Protein AF-A0A5C6M4G1-F1 (afdb_monomer)

Mean predicted aligned error: 5.49 Å

Sequence (360 aa):
MKRVQNWLPYNESLLFDYSDAYFRESGKTVFSSAGKTSKDIVPNAMTNSKAHARSFANFVKDSLENHPQGEKFRVLEIGSGAGVFARNFLICAREMNFLDRIEYLVTEYSRVGLEQIKESEILKDFEENSNYRFVHLDILNPQNTQDLSGKPFKLENLSATVLNYILCVLPLTVLRMSKGDKLQQMHLRFKQAEDCKDDSAYLKHLSYDEDWKGYLINNESDPEKKYYNILLQSLNNNSKKNYNYYSYGGLQALDNILNCSNDNAFIFIAEMPDAKNSPNPYQVYGNSIAHPFDYSLYKSFVESQNIKSVFSIDNYYPLVRMYILKNPLQEDRFINRFNKEYLEKNDSNLIIDLRHAIWQ

Secondary structure (DSSP, 8-state):
--EEEEEEEGGGSHHHHHHHHHHHHHGGGGG--TT--GGGSPP-HHHH-HHHHHHHHHHHHHHHTTSPTTS-EEEEEE--TTSHHHHHHHHHHHHTT-GGGEEEEEEES-HHHHHHHHHTTTTTTS-BTTTEEEEE--TT-GGG-EETTS-B-----EEEEEEES-TTTS--EEEEEPTTS-EEEEEEEEEEE---TT-TTGGGG-EEEEEEEE--GGGS-HHHHHHHHHHHHHHHT-TT-S-EEE-HHHHHHHHHHHHHEEEEEEEEEEEPBP-TT-SSSSEEETTEEE--B-HHHHHHHHHHTT-EEEEEEETTTTEEEEEEESSGGGHHHHHHHHHIIIII---HHHHHHHHHHT--

Foldseek 3Di:
DWDWFAWDFPLPDPLLVLQVCCQQPCALVLQDPVVHDLLLHDDCLLLQFLLNLLLVLVVVVVLVVVDDPPAAQEEEEEASRLVNSVLSNLVNCVVVVNQQRHEYERERCHLVNLVNSVVVCSVVVDDEPRRYFYKYDDLLCRQCIAGNVSHGDHLAAHAEYEYEQDLQSFRWWKWDADPPRFIWTKIKTFPTQDPPVPQQASSVVTDIDIDIGTDDQVPDDPLSVVLVVLQVQLCVVPVDARIDIGSSRSLSSVVSNVVRHDQFHKYKYKHAADPGPDPDQWRDHRSHTTGHDSPSSVCSSLVVLVWDKDWDAQPLDGMIIMMIGSDCVCVPVVVVSCCVSRVVCPPVVSVVSSVVSSVD

Nearest PDB structures (foldseek):
  5zzw-assembly2_A  TM=5.436E-01  e=7.292E-09  Dictyostelium discoideum
  5w7k-assembly1_A  TM=5.286E-01  e=1.214E-03  Penicillium oxalicum
  5jgl-assembly1_A  TM=5.131E-01  e=2.163E-03  Aspergillus fumigatus
  5egp-assembly2_B  TM=4.584E-01  e=1.836E-02  Aspergillus fumigatus Z5
  3ua3-assembly1_B  TM=4.839E-01  e=5.833E-02  Caenorhabditis elegans

Organism: NCBI:txid1653850

Structure (mmCIF, N/CA/C/O backbone):
data_AF-A0A5C6M4G1-F1
#
_entry.id   AF-A0A5C6M4G1-F1
#
loop_
_atom_site.group_PDB
_atom_site.id
_atom_site.type_symbol
_atom_site.label_atom_id
_atom_site.label_alt_id
_atom_site.label_comp_id
_atom_site.label_asym_id
_atom_site.label_entity_id
_atom_site.label_seq_id
_atom_site.pdbx_PDB_ins_code
_atom_site.Cartn_x
_atom_site.Cartn_y
_atom_site.Cartn_z
_atom_site.occupancy
_atom_site.B_iso_or_equiv
_atom_site.auth_seq_id
_atom_site.auth_comp_id
_atom_site.auth_asym_id
_atom_site.auth_atom_id
_atom_site.pdbx_PDB_model_num
ATOM 1 N N . MET A 1 1 ? 21.039 -21.845 -10.824 1.00 53.62 1 MET A N 1
ATOM 2 C CA . MET A 1 1 ? 20.992 -21.979 -12.302 1.00 53.62 1 MET A CA 1
ATOM 3 C C . MET A 1 1 ? 21.137 -20.580 -12.894 1.00 53.62 1 MET A C 1
ATOM 5 O O . MET A 1 1 ? 20.569 -19.665 -12.321 1.00 53.62 1 MET A O 1
ATOM 9 N N . LYS A 1 2 ? 21.909 -20.360 -13.973 1.00 59.19 2 LYS A N 1
ATOM 10 C CA . LYS A 1 2 ? 21.952 -19.026 -14.606 1.00 59.19 2 LYS A CA 1
ATOM 11 C C . LYS A 1 2 ? 20.625 -18.787 -15.327 1.00 59.19 2 LYS A C 1
ATOM 13 O O . LYS A 1 2 ? 20.341 -19.478 -16.302 1.00 59.19 2 LYS A O 1
ATOM 18 N N . ARG A 1 3 ? 19.817 -17.844 -14.848 1.00 68.44 3 ARG A N 1
ATOM 19 C CA . ARG A 1 3 ? 18.624 -17.373 -15.552 1.00 68.44 3 ARG A CA 1
ATOM 20 C C . ARG A 1 3 ? 19.035 -16.253 -16.502 1.00 68.44 3 ARG A C 1
ATOM 22 O O . ARG A 1 3 ? 19.705 -15.304 -16.107 1.00 68.44 3 ARG A O 1
ATOM 29 N N . VAL A 1 4 ? 18.664 -16.389 -17.768 1.00 81.75 4 VAL A N 1
ATOM 30 C CA . VAL A 1 4 ? 18.753 -15.323 -18.770 1.00 81.75 4 VAL A CA 1
ATOM 31 C C . VAL A 1 4 ? 17.322 -14.965 -19.123 1.00 81.75 4 VAL A C 1
ATOM 33 O O . VAL A 1 4 ? 16.518 -15.859 -19.386 1.00 81.75 4 VAL A O 1
ATOM 36 N N . GLN A 1 5 ? 17.002 -13.678 -19.118 1.00 87.75 5 GLN A N 1
ATOM 37 C CA . GLN A 1 5 ? 15.675 -13.188 -19.472 1.00 87.75 5 GLN A CA 1
ATOM 38 C C . GLN A 1 5 ? 15.798 -12.309 -20.707 1.00 87.75 5 GLN A C 1
ATOM 40 O O . GLN A 1 5 ? 16.631 -11.403 -20.746 1.00 87.75 5 GLN A O 1
ATOM 45 N N . ASN A 1 6 ? 14.970 -12.577 -21.715 1.00 93.44 6 ASN A N 1
ATOM 46 C CA . ASN A 1 6 ? 14.880 -11.731 -22.899 1.00 93.44 6 ASN A CA 1
ATOM 47 C C . ASN A 1 6 ? 14.166 -10.403 -22.570 1.00 93.44 6 ASN A C 1
ATOM 49 O O . ASN A 1 6 ? 13.727 -10.198 -21.441 1.00 93.44 6 ASN A O 1
ATOM 53 N N . TRP A 1 7 ? 14.054 -9.502 -23.548 1.00 96.31 7 TRP A N 1
ATOM 54 C CA . TRP A 1 7 ? 13.351 -8.227 -23.366 1.00 96.31 7 TRP A CA 1
ATOM 55 C C . TRP A 1 7 ? 11.898 -8.428 -22.919 1.00 96.31 7 TRP A C 1
ATOM 57 O O . TRP A 1 7 ? 11.082 -8.850 -23.738 1.00 96.31 7 TRP A O 1
ATOM 67 N N . LEU A 1 8 ? 11.576 -8.056 -21.680 1.00 96.81 8 LEU A N 1
ATOM 68 C CA . LEU A 1 8 ? 10.204 -8.007 -21.155 1.00 96.81 8 LEU A CA 1
ATOM 69 C C . LEU A 1 8 ? 9.890 -6.612 -20.604 1.00 96.81 8 LEU A C 1
ATOM 71 O O . LEU A 1 8 ? 10.833 -5.889 -20.256 1.00 96.81 8 LEU A O 1
ATOM 75 N N . PRO A 1 9 ? 8.604 -6.224 -20.531 1.00 97.25 9 PRO A N 1
ATOM 76 C CA . PRO A 1 9 ? 8.167 -5.060 -19.772 1.00 97.25 9 PRO A CA 1
ATOM 77 C C . PRO A 1 9 ? 8.725 -5.062 -18.345 1.00 97.25 9 PRO A C 1
ATOM 79 O O . PRO A 1 9 ? 8.982 -6.111 -17.754 1.00 97.25 9 PRO A O 1
ATOM 82 N N . TYR A 1 10 ? 8.940 -3.873 -17.787 1.00 96.62 10 TYR A N 1
ATOM 83 C CA . TYR A 1 10 ? 9.526 -3.706 -16.457 1.00 96.62 10 TYR A CA 1
ATOM 84 C C . TYR A 1 10 ? 8.806 -4.492 -15.345 1.00 96.62 10 TYR A C 1
ATOM 86 O O . TYR A 1 10 ? 9.453 -5.173 -14.550 1.00 96.62 10 TYR A O 1
ATOM 94 N N . ASN A 1 11 ? 7.479 -4.410 -15.308 1.00 95.56 11 ASN A N 1
ATOM 95 C CA . ASN A 1 11 ? 6.594 -5.097 -14.361 1.00 95.56 11 ASN A CA 1
ATOM 96 C C . ASN A 1 11 ? 6.567 -6.624 -14.521 1.00 95.56 11 ASN A C 1
ATOM 98 O O . ASN A 1 11 ? 6.120 -7.309 -13.611 1.00 95.56 11 ASN A O 1
ATOM 102 N N . GLU A 1 12 ? 7.048 -7.149 -15.647 1.00 95.94 12 GLU A N 1
ATOM 103 C CA . GLU A 1 12 ? 7.173 -8.587 -15.928 1.00 95.94 12 GLU A CA 1
ATOM 104 C C . GLU A 1 12 ? 8.629 -9.072 -15.826 1.00 95.94 12 GLU A C 1
ATOM 106 O O . GLU A 1 12 ? 8.982 -10.169 -16.261 1.00 95.94 12 GLU A O 1
ATOM 111 N N . SER A 1 13 ? 9.526 -8.214 -15.341 1.00 95.31 13 SER A N 1
ATOM 112 C CA . SER A 1 13 ? 10.949 -8.512 -15.299 1.00 95.31 13 SER A CA 1
ATOM 113 C C . SER A 1 13 ? 11.352 -9.268 -14.034 1.00 95.31 13 SER A C 1
ATOM 115 O O . SER A 1 13 ? 10.749 -9.111 -12.975 1.00 95.31 13 SER A O 1
ATOM 117 N N . LEU A 1 14 ? 12.468 -9.999 -14.112 1.00 92.50 14 LEU A N 1
ATOM 118 C CA . LEU A 1 14 ? 13.079 -10.695 -12.980 1.00 92.50 14 LEU A CA 1
ATOM 119 C C . LEU A 1 14 ? 13.332 -9.759 -11.793 1.00 92.50 14 LEU A C 1
ATOM 121 O O . LEU A 1 14 ? 13.235 -10.189 -10.652 1.00 92.50 14 LEU A O 1
ATOM 125 N N . LEU A 1 15 ? 13.647 -8.485 -12.038 1.00 92.56 15 LEU A N 1
ATOM 126 C CA . LEU A 1 15 ? 13.809 -7.494 -10.975 1.00 92.56 15 LEU A CA 1
ATOM 127 C C . LEU A 1 15 ? 12.527 -7.322 -10.150 1.00 92.56 15 LEU A C 1
ATOM 129 O O . LEU A 1 15 ? 12.602 -7.269 -8.922 1.00 92.56 15 LEU A O 1
ATOM 133 N N . PHE A 1 16 ? 11.374 -7.241 -10.815 1.00 93.06 16 PHE A N 1
ATOM 134 C CA . PHE A 1 16 ? 10.084 -7.120 -10.145 1.00 93.06 16 PHE A CA 1
ATOM 135 C C . PHE A 1 16 ? 9.723 -8.431 -9.434 1.00 93.06 16 PHE A C 1
ATOM 137 O O . PHE A 1 16 ? 9.405 -8.411 -8.245 1.00 93.06 16 PHE A O 1
ATOM 144 N N . ASP A 1 17 ? 9.891 -9.571 -10.113 1.00 92.69 17 ASP A N 1
ATOM 145 C CA . ASP A 1 17 ? 9.636 -10.905 -9.551 1.00 92.69 17 ASP A CA 1
ATOM 146 C C . ASP A 1 17 ? 10.443 -11.168 -8.272 1.00 92.69 17 ASP A C 1
ATOM 148 O O . ASP A 1 17 ? 9.909 -11.656 -7.274 1.00 92.69 17 ASP A O 1
ATOM 152 N N . TYR A 1 18 ? 11.739 -10.842 -8.282 1.00 92.00 18 TYR A N 1
ATOM 153 C CA . TYR A 1 18 ? 12.604 -11.016 -7.117 1.00 92.00 18 TYR A CA 1
ATOM 154 C C . TYR A 1 18 ? 12.189 -10.105 -5.958 1.00 92.00 18 TYR A C 1
ATOM 156 O O . TYR A 1 18 ? 12.238 -10.540 -4.809 1.00 92.00 18 TYR A O 1
ATOM 164 N N . SER A 1 19 ? 11.742 -8.879 -6.242 1.00 93.56 19 SER A N 1
ATOM 165 C CA . SER A 1 19 ? 11.230 -7.969 -5.214 1.00 93.56 19 SER A CA 1
ATOM 166 C C . SER A 1 19 ? 9.926 -8.462 -4.583 1.00 93.56 19 SER A C 1
ATOM 168 O O . SER A 1 19 ? 9.799 -8.442 -3.359 1.00 93.56 19 SER A O 1
ATOM 170 N N . ASP A 1 20 ? 8.965 -8.930 -5.387 1.00 93.69 20 ASP A N 1
ATOM 171 C CA . ASP A 1 20 ? 7.715 -9.528 -4.885 1.00 93.69 20 ASP A CA 1
ATOM 172 C C . ASP A 1 20 ? 8.004 -10.766 -4.023 1.00 93.69 20 ASP A C 1
ATOM 174 O O . ASP A 1 20 ? 7.516 -10.887 -2.894 1.00 93.69 20 ASP A O 1
ATOM 178 N N . ALA A 1 21 ? 8.863 -11.662 -4.520 1.00 92.19 21 ALA A N 1
ATOM 179 C CA . ALA A 1 21 ? 9.275 -12.849 -3.783 1.00 92.19 21 ALA A CA 1
ATOM 180 C C . ALA A 1 21 ? 9.956 -12.492 -2.456 1.00 92.19 21 ALA A C 1
ATOM 182 O O . ALA A 1 21 ? 9.658 -13.116 -1.437 1.00 92.19 21 ALA A O 1
ATOM 183 N N . TYR A 1 22 ? 10.804 -11.458 -2.440 1.00 91.25 22 TYR A N 1
ATOM 184 C CA . TYR A 1 22 ? 11.484 -11.017 -1.228 1.00 91.25 22 TYR A CA 1
ATOM 185 C C . TYR A 1 22 ? 10.501 -10.649 -0.115 1.00 91.25 22 TYR A C 1
ATOM 187 O O . TYR A 1 22 ? 10.659 -11.140 1.006 1.00 91.25 22 TYR A O 1
ATOM 195 N N . PHE A 1 23 ? 9.466 -9.858 -0.415 1.00 91.31 23 PHE A N 1
ATOM 196 C CA . PHE A 1 23 ? 8.438 -9.512 0.569 1.00 91.31 23 PHE A CA 1
ATOM 197 C C . 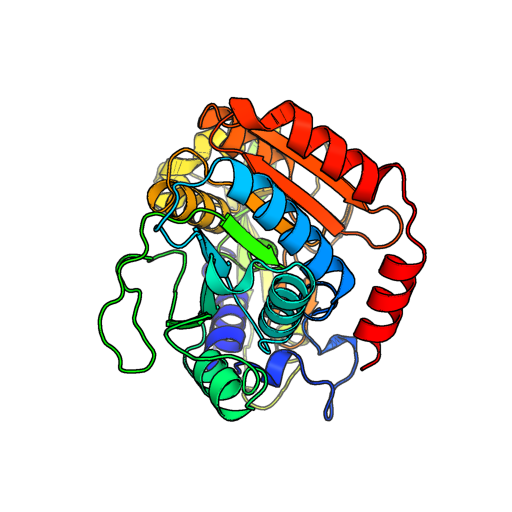PHE A 1 23 ? 7.612 -10.725 0.992 1.00 91.31 23 PHE A C 1
ATOM 199 O O . PHE A 1 23 ? 7.413 -10.934 2.187 1.00 91.31 23 PHE A O 1
ATOM 206 N N . ARG A 1 24 ? 7.181 -11.563 0.041 1.00 91.94 24 ARG A N 1
ATOM 207 C CA . ARG A 1 24 ? 6.368 -12.754 0.325 1.00 91.94 24 ARG A CA 1
ATOM 208 C C . ARG A 1 24 ? 7.081 -13.751 1.241 1.00 91.94 24 ARG A C 1
ATOM 210 O O . ARG A 1 24 ? 6.442 -14.308 2.134 1.00 91.94 24 ARG A O 1
ATOM 217 N N . GLU A 1 25 ? 8.376 -13.976 1.036 1.00 91.19 25 GLU A N 1
ATOM 218 C CA . GLU A 1 25 ? 9.129 -15.054 1.691 1.00 91.19 25 GLU A CA 1
ATOM 219 C C . GLU A 1 25 ? 9.842 -14.612 2.975 1.00 91.19 25 GLU A C 1
ATOM 221 O O . GLU A 1 25 ? 9.942 -15.389 3.924 1.00 91.19 25 GLU A O 1
ATOM 226 N N . SER A 1 26 ? 10.327 -13.370 3.037 1.00 85.75 26 SER A N 1
ATOM 227 C CA . SER A 1 26 ? 11.225 -12.939 4.118 1.00 85.75 26 SER A CA 1
ATOM 228 C C . SER A 1 26 ? 10.495 -12.471 5.386 1.00 85.75 26 SER A C 1
ATOM 230 O O . SER A 1 26 ? 11.100 -12.429 6.465 1.00 85.75 26 SER A O 1
ATOM 232 N N . GLY A 1 27 ? 9.209 -12.112 5.292 1.00 87.44 27 GLY A N 1
ATOM 233 C CA . GLY A 1 27 ? 8.419 -11.626 6.427 1.00 87.44 27 GLY A CA 1
ATOM 234 C C . GLY A 1 27 ? 9.072 -10.432 7.140 1.00 87.44 27 GLY A C 1
ATOM 235 O O . GLY A 1 27 ? 9.611 -9.529 6.502 1.00 87.44 27 GLY A O 1
ATOM 236 N N . LYS A 1 28 ? 9.097 -10.432 8.480 1.00 84.56 28 LYS A N 1
ATOM 237 C CA . LYS A 1 28 ? 9.640 -9.310 9.274 1.00 84.56 28 LYS A CA 1
ATOM 238 C C . LYS A 1 28 ? 11.162 -9.144 9.172 1.00 84.56 28 LYS A C 1
ATOM 240 O O . LYS A 1 28 ? 11.702 -8.116 9.579 1.00 84.56 28 LYS A O 1
ATOM 245 N N . THR A 1 29 ? 11.881 -10.139 8.647 1.00 84.12 29 THR A N 1
ATOM 246 C CA . THR A 1 29 ? 13.357 -10.124 8.587 1.00 84.12 29 THR A CA 1
ATOM 247 C C . THR A 1 29 ? 13.913 -9.081 7.612 1.00 84.12 29 THR A C 1
ATOM 249 O O . THR A 1 29 ? 15.077 -8.679 7.724 1.00 84.12 29 THR A O 1
ATOM 252 N N . VAL A 1 30 ? 13.080 -8.574 6.697 1.00 82.19 30 VAL A N 1
ATOM 253 C CA . VAL A 1 30 ? 13.448 -7.486 5.774 1.00 82.19 30 VAL A CA 1
ATOM 254 C C . VAL A 1 30 ? 13.720 -6.164 6.499 1.00 82.19 30 VAL A C 1
ATOM 256 O O . VAL A 1 30 ? 14.468 -5.328 5.995 1.00 82.19 30 VAL A O 1
ATOM 259 N N . PHE A 1 31 ? 13.170 -6.003 7.707 1.00 83.00 31 PHE A N 1
ATOM 260 C CA . PHE A 1 31 ? 13.274 -4.788 8.518 1.00 83.00 31 PHE A CA 1
ATOM 261 C C . PHE A 1 31 ? 14.365 -4.858 9.596 1.00 83.00 31 PHE A C 1
ATOM 263 O O . PHE A 1 31 ? 14.573 -3.881 10.309 1.00 83.00 31 PHE A O 1
ATOM 270 N N . SER A 1 32 ? 15.043 -6.001 9.755 1.00 78.62 32 SER A N 1
ATOM 271 C CA . SER A 1 32 ? 16.075 -6.175 10.782 1.00 78.62 32 SER A CA 1
ATOM 272 C C . SER A 1 32 ? 17.455 -5.754 10.279 1.00 78.62 32 SER A C 1
ATOM 274 O O . SER A 1 32 ? 17.872 -6.133 9.184 1.00 78.62 32 SER A O 1
ATOM 276 N N . SER A 1 33 ? 18.181 -5.023 11.126 1.00 67.81 33 SER A N 1
ATOM 277 C CA . SER A 1 33 ? 19.571 -4.605 10.925 1.00 67.81 33 SER A CA 1
ATOM 278 C C . SER A 1 33 ? 20.601 -5.703 11.212 1.00 67.81 33 SER A C 1
ATOM 280 O O . SER A 1 33 ? 21.786 -5.512 10.935 1.00 67.81 33 SER A O 1
ATOM 282 N N . ALA A 1 34 ? 20.186 -6.856 11.752 1.00 63.25 34 ALA A N 1
ATOM 283 C CA . ALA A 1 34 ? 21.098 -7.926 12.145 1.00 63.25 34 ALA A CA 1
ATOM 284 C C . ALA A 1 34 ? 21.930 -8.418 10.945 1.00 63.25 34 ALA A C 1
ATOM 286 O O . ALA A 1 34 ? 21.421 -9.084 10.046 1.00 63.25 34 ALA A O 1
ATOM 287 N N . GLY A 1 35 ? 23.221 -8.067 10.938 1.00 57.41 35 GLY A N 1
ATOM 288 C CA . GLY A 1 35 ? 24.172 -8.443 9.888 1.00 57.41 35 GLY A CA 1
ATOM 289 C C . GLY A 1 35 ? 24.064 -7.652 8.577 1.00 57.41 35 GLY A C 1
ATOM 290 O O . GLY A 1 35 ? 24.708 -8.040 7.607 1.00 57.41 35 GLY A O 1
ATOM 291 N N . LYS A 1 36 ? 23.287 -6.559 8.525 1.00 62.00 36 LYS A N 1
ATOM 292 C CA . LYS A 1 36 ? 23.036 -5.769 7.305 1.00 62.00 36 LYS A CA 1
ATOM 293 C C . LYS A 1 36 ? 23.563 -4.339 7.419 1.00 62.00 36 LYS A C 1
ATOM 295 O O . LYS A 1 36 ? 23.601 -3.766 8.507 1.00 62.00 36 LYS A O 1
ATOM 300 N N . THR A 1 37 ? 23.937 -3.727 6.292 1.00 63.16 37 THR A N 1
ATOM 301 C CA . THR A 1 37 ? 24.186 -2.277 6.267 1.00 63.16 37 THR A CA 1
ATOM 302 C C . THR A 1 37 ? 22.857 -1.520 6.220 1.00 63.16 37 THR A C 1
ATOM 304 O O . THR A 1 37 ? 21.842 -2.061 5.788 1.00 63.16 37 THR A O 1
ATOM 307 N N . SER A 1 38 ? 22.836 -0.241 6.612 1.00 60.84 38 SER A N 1
ATOM 308 C CA . SER A 1 38 ? 21.605 0.572 6.592 1.00 60.84 38 SER A CA 1
ATOM 309 C C . SER A 1 38 ? 20.971 0.717 5.201 1.00 60.84 38 SER A C 1
ATOM 311 O O . SER A 1 38 ? 19.784 1.003 5.097 1.00 60.84 38 SER A O 1
ATOM 313 N N . LYS A 1 39 ? 21.734 0.490 4.122 1.00 65.00 39 LYS A N 1
ATOM 314 C CA . LYS A 1 39 ? 21.227 0.488 2.738 1.00 65.00 39 LYS A CA 1
ATOM 315 C C . LYS A 1 39 ? 20.572 -0.837 2.331 1.00 65.00 39 LYS A C 1
ATOM 317 O O . LYS A 1 39 ? 20.053 -0.931 1.219 1.00 65.00 39 LYS A O 1
ATOM 322 N N . ASP A 1 40 ? 20.645 -1.858 3.177 1.00 71.56 40 ASP A N 1
ATOM 323 C CA . ASP A 1 40 ? 20.115 -3.203 2.922 1.00 71.56 40 ASP A CA 1
ATOM 324 C C . ASP A 1 40 ? 18.856 -3.492 3.758 1.00 71.56 40 ASP A C 1
ATOM 326 O O . ASP A 1 40 ? 18.319 -4.598 3.716 1.00 71.56 40 ASP A O 1
ATOM 330 N N . ILE A 1 41 ? 18.384 -2.495 4.514 1.00 79.62 41 ILE A N 1
ATOM 331 C CA . ILE A 1 41 ? 17.169 -2.555 5.326 1.00 79.62 41 ILE A CA 1
ATOM 332 C C . ILE A 1 41 ? 16.053 -1.825 4.579 1.00 79.62 41 ILE A C 1
ATOM 334 O O . ILE A 1 41 ? 16.259 -0.722 4.064 1.00 79.62 41 ILE A O 1
ATOM 338 N N . VAL A 1 42 ? 14.867 -2.431 4.535 1.00 81.81 42 VAL A N 1
ATOM 339 C CA . VAL A 1 42 ? 13.670 -1.765 4.010 1.00 81.81 42 VAL A CA 1
ATOM 340 C C . VAL A 1 42 ? 13.277 -0.621 4.955 1.00 81.81 42 VAL A C 1
ATOM 342 O O . VAL A 1 42 ? 13.135 -0.868 6.157 1.00 81.81 42 VAL A O 1
ATOM 345 N N . PRO A 1 43 ? 13.099 0.620 4.458 1.00 83.31 43 PRO A N 1
ATOM 346 C CA . PRO A 1 43 ? 12.714 1.752 5.290 1.00 83.31 43 PRO A CA 1
ATOM 347 C C . PRO A 1 43 ? 11.456 1.456 6.108 1.00 83.31 43 PRO A C 1
ATOM 349 O O . PRO A 1 43 ? 10.437 1.034 5.573 1.00 83.31 43 PRO A O 1
ATOM 352 N N . ASN A 1 44 ? 11.529 1.705 7.413 1.00 83.88 44 ASN A N 1
ATOM 353 C CA . ASN A 1 44 ? 10.475 1.368 8.373 1.00 83.88 44 ASN A CA 1
ATOM 354 C C . ASN A 1 44 ? 10.191 2.516 9.362 1.00 83.88 44 ASN A C 1
ATOM 356 O O . ASN A 1 44 ? 9.539 2.323 10.387 1.00 83.88 44 ASN A O 1
ATOM 360 N N . ALA A 1 45 ? 10.665 3.733 9.067 1.00 86.50 45 ALA A N 1
ATOM 361 C CA . ALA A 1 45 ? 10.556 4.868 9.984 1.00 86.50 45 ALA A CA 1
ATOM 362 C C . ALA A 1 45 ? 9.090 5.180 10.341 1.00 86.50 45 ALA A C 1
ATOM 364 O O . ALA A 1 45 ? 8.757 5.382 11.508 1.00 86.50 45 ALA A O 1
ATOM 365 N N . MET A 1 46 ? 8.191 5.144 9.351 1.00 86.75 46 MET A N 1
ATOM 366 C CA . MET A 1 46 ? 6.756 5.364 9.572 1.00 86.75 46 MET A CA 1
ATOM 367 C C . MET A 1 46 ? 6.067 4.180 10.244 1.00 86.75 46 MET A C 1
ATOM 369 O O . MET A 1 46 ? 5.242 4.386 11.132 1.00 86.75 46 MET A O 1
ATOM 373 N N . THR A 1 47 ? 6.445 2.952 9.891 1.00 89.00 47 THR 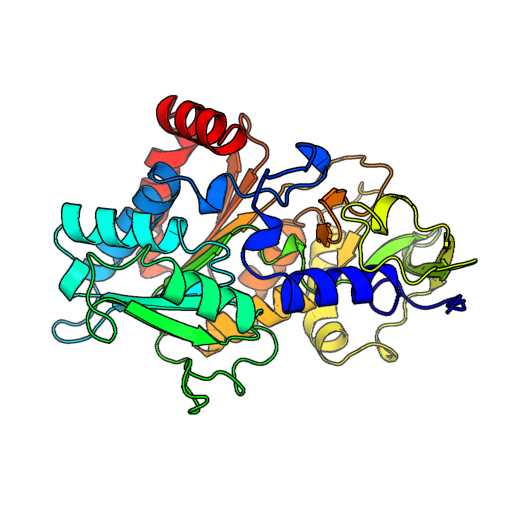A N 1
ATOM 374 C CA . THR A 1 47 ? 5.897 1.730 10.498 1.00 89.00 47 THR A CA 1
ATOM 375 C C . THR A 1 47 ? 6.397 1.501 11.931 1.00 89.00 47 THR A C 1
ATOM 377 O O . THR A 1 47 ? 5.822 0.698 12.657 1.00 89.00 47 THR A O 1
ATOM 380 N N . ASN A 1 48 ? 7.428 2.225 12.381 1.00 89.56 48 ASN A N 1
ATOM 381 C CA . ASN A 1 48 ? 7.944 2.151 13.753 1.00 89.56 48 ASN A CA 1
ATOM 382 C C . ASN A 1 48 ? 7.582 3.375 14.617 1.00 89.56 48 ASN A C 1
ATOM 384 O O . ASN A 1 48 ? 7.758 3.349 15.836 1.00 89.56 48 ASN A O 1
ATOM 388 N N . SER A 1 49 ? 7.052 4.451 14.027 1.00 89.88 49 SER A N 1
ATOM 389 C CA . SER A 1 49 ? 6.830 5.719 14.731 1.00 89.88 49 SER A CA 1
ATOM 390 C C . SER A 1 49 ? 5.559 5.713 15.593 1.00 89.88 49 SER A C 1
ATOM 392 O O . SER A 1 49 ? 4.436 5.694 15.082 1.00 89.88 49 SER A O 1
ATOM 394 N N . LYS A 1 50 ? 5.717 5.808 16.925 1.00 90.81 50 LYS A N 1
ATOM 395 C CA . LYS A 1 50 ? 4.580 5.986 17.852 1.00 90.81 50 LYS A CA 1
ATOM 396 C C . LYS A 1 50 ? 3.862 7.313 17.611 1.00 90.81 50 LYS A C 1
ATOM 398 O O . LYS A 1 50 ? 2.638 7.352 17.675 1.00 90.81 50 LYS A O 1
ATOM 403 N N . ALA A 1 51 ? 4.595 8.388 17.327 1.00 88.62 51 ALA A N 1
ATOM 404 C CA . ALA A 1 51 ? 4.002 9.689 17.025 1.00 88.62 51 ALA A CA 1
ATOM 405 C C . ALA A 1 51 ? 3.122 9.635 15.763 1.00 88.62 51 ALA A C 1
ATOM 407 O O . ALA A 1 51 ? 2.006 10.153 15.772 1.00 88.62 51 ALA A O 1
ATOM 408 N N . HIS A 1 52 ? 3.565 8.920 14.723 1.00 90.75 52 HIS A N 1
ATOM 409 C CA . HIS A 1 52 ? 2.754 8.673 13.528 1.00 90.75 52 HIS A CA 1
ATOM 410 C C . HIS A 1 52 ? 1.484 7.871 13.842 1.00 90.75 52 HIS A C 1
ATOM 412 O O . HIS A 1 52 ? 0.379 8.294 13.503 1.00 90.75 52 HIS A O 1
ATOM 418 N N . ALA A 1 53 ? 1.621 6.762 14.578 1.00 95.62 53 ALA A N 1
ATOM 419 C CA . ALA A 1 53 ? 0.481 5.956 15.018 1.00 95.62 53 ALA A CA 1
ATOM 420 C C . ALA A 1 53 ? -0.507 6.756 15.884 1.00 95.62 53 ALA A C 1
ATOM 422 O O . ALA A 1 53 ? -1.721 6.589 15.765 1.00 95.62 53 ALA A O 1
ATOM 423 N N . ARG A 1 54 ? 0.000 7.668 16.723 1.00 94.69 54 ARG A N 1
ATOM 424 C CA . ARG A 1 54 ? -0.809 8.567 17.550 1.00 94.69 54 ARG A CA 1
ATOM 425 C C . ARG A 1 54 ? -1.613 9.556 16.715 1.00 94.69 54 ARG A C 1
ATOM 427 O O . ARG A 1 54 ? -2.774 9.792 17.042 1.00 94.69 54 ARG A O 1
ATOM 434 N N . SER A 1 55 ? -1.025 10.118 15.661 1.00 91.31 55 SER A N 1
ATOM 435 C CA . SER A 1 55 ? -1.766 10.990 14.749 1.00 91.31 55 SER A CA 1
ATOM 436 C C . SER A 1 55 ? -2.898 10.227 14.067 1.00 91.31 55 SER A C 1
ATOM 438 O O . SER A 1 55 ? -4.051 10.650 14.131 1.00 91.31 55 SER A O 1
ATOM 440 N N . PHE A 1 56 ? -2.620 9.037 13.529 1.00 95.12 56 PHE A N 1
ATOM 441 C CA . PHE A 1 56 ? -3.668 8.189 12.959 1.00 95.12 56 PHE A CA 1
ATOM 442 C C . PHE A 1 56 ? -4.766 7.844 13.988 1.00 95.12 56 PHE A C 1
ATOM 444 O O . PHE A 1 56 ? -5.954 7.974 13.694 1.00 95.12 56 PHE A O 1
ATOM 451 N N . ALA A 1 57 ? -4.392 7.514 15.229 1.00 96.94 57 ALA A N 1
ATOM 452 C CA . ALA A 1 57 ? -5.328 7.290 16.335 1.00 96.94 57 ALA A CA 1
ATOM 453 C C . ALA A 1 57 ? -6.201 8.519 16.653 1.00 96.94 57 ALA A C 1
ATOM 455 O O . ALA A 1 57 ? -7.385 8.361 16.952 1.00 96.94 57 ALA A O 1
ATOM 456 N N . ASN A 1 58 ? -5.665 9.740 16.546 1.00 94.12 58 ASN A N 1
ATOM 457 C CA . ASN A 1 58 ? -6.451 10.965 16.703 1.00 94.12 58 ASN A CA 1
ATOM 458 C C . ASN A 1 58 ? -7.542 11.093 15.626 1.00 94.12 58 ASN A C 1
ATOM 460 O O . ASN A 1 58 ? -8.663 11.483 15.948 1.00 94.12 58 ASN A O 1
ATOM 464 N N . PHE A 1 59 ? -7.239 10.756 14.368 1.00 93.31 59 PHE A N 1
ATOM 465 C CA . PHE A 1 59 ? -8.233 10.765 13.287 1.00 93.31 59 PHE A CA 1
ATOM 466 C C . PHE A 1 59 ? -9.319 9.703 13.494 1.00 93.31 59 PHE A C 1
ATOM 468 O O . PHE A 1 59 ? -10.507 9.991 13.332 1.00 93.31 59 PHE A O 1
ATOM 475 N N . VAL A 1 60 ? -8.937 8.498 13.932 1.00 96.12 60 VAL A N 1
ATOM 476 C CA . VAL A 1 60 ? -9.901 7.446 14.299 1.00 96.12 60 VAL A CA 1
ATOM 477 C C . VAL A 1 60 ? -10.809 7.920 15.436 1.00 96.12 60 VAL A C 1
ATOM 479 O O . VAL A 1 60 ? -12.029 7.793 15.340 1.00 96.12 60 VAL A O 1
ATOM 482 N N . LYS A 1 61 ? -10.243 8.530 16.483 1.00 95.56 61 LYS A N 1
ATOM 483 C CA . LYS A 1 61 ? -11.013 9.066 17.612 1.00 95.56 61 LYS A CA 1
ATOM 484 C C . LYS A 1 61 ? -12.035 10.116 17.187 1.00 95.56 61 LYS A C 1
ATOM 486 O O . LYS A 1 61 ? -13.173 10.064 17.638 1.00 95.56 61 LYS A O 1
ATOM 491 N N . ASP A 1 62 ? -11.640 11.047 16.327 1.00 92.38 62 ASP A N 1
ATOM 492 C CA . ASP A 1 62 ? -12.549 12.075 15.817 1.00 92.38 62 ASP A CA 1
ATOM 493 C C . ASP A 1 62 ? -13.693 11.477 14.991 1.00 92.38 62 ASP A C 1
ATOM 495 O O . ASP A 1 62 ? -14.829 11.941 15.071 1.00 92.38 62 ASP A O 1
ATOM 499 N N . SER A 1 63 ? -13.406 10.420 14.231 1.00 93.19 63 SER A N 1
ATOM 500 C CA . SER A 1 63 ? -14.402 9.721 13.411 1.00 93.19 63 SER A CA 1
ATOM 501 C C . SER A 1 63 ? -15.403 8.934 14.253 1.00 93.19 63 SER A C 1
ATOM 503 O O . SER A 1 63 ? -16.573 8.823 13.891 1.00 93.19 63 SER A O 1
ATOM 505 N N . LEU A 1 64 ? -14.957 8.411 15.399 1.00 94.75 64 LEU A N 1
ATOM 506 C CA . LEU A 1 64 ? -15.788 7.639 16.320 1.00 94.75 64 LEU A CA 1
ATOM 507 C C . LEU A 1 64 ? -16.961 8.434 16.904 1.00 94.75 64 LEU A C 1
ATOM 509 O O . LEU A 1 64 ? -17.948 7.820 17.304 1.00 94.75 64 LEU A O 1
ATOM 513 N N . GLU A 1 65 ? -16.886 9.767 16.944 1.00 89.56 65 GLU A N 1
ATOM 514 C CA . GLU A 1 65 ? -17.982 10.611 17.443 1.00 89.56 65 GLU A CA 1
ATOM 515 C C . GLU A 1 65 ? -19.256 10.477 16.603 1.00 89.56 65 GLU A C 1
ATOM 517 O O . GLU A 1 65 ? -20.356 10.515 17.149 1.00 89.56 65 GLU A O 1
ATOM 522 N N . ASN A 1 66 ? -19.100 10.258 15.296 1.00 87.88 66 ASN A N 1
ATOM 523 C CA . ASN A 1 66 ? -20.207 10.063 14.360 1.00 87.88 66 ASN A CA 1
ATOM 524 C C . ASN A 1 66 ? -20.448 8.581 14.028 1.00 87.88 66 ASN A C 1
ATOM 526 O O . ASN A 1 66 ? -21.341 8.265 13.242 1.00 87.88 66 ASN A O 1
ATOM 530 N N . HIS A 1 67 ? -19.652 7.667 14.592 1.00 93.25 67 HIS A N 1
ATOM 531 C CA . HIS A 1 67 ? -19.796 6.233 14.350 1.00 93.25 67 HIS A CA 1
ATOM 532 C C . HIS A 1 67 ? -20.917 5.647 15.223 1.00 93.25 67 HIS A C 1
ATOM 534 O O . HIS A 1 67 ? -20.954 5.947 16.426 1.00 93.25 67 HIS A O 1
ATOM 540 N N . PRO A 1 68 ? -21.798 4.783 14.675 1.00 93.31 68 PRO A N 1
ATOM 541 C CA . PRO A 1 68 ? -22.881 4.165 15.432 1.00 93.31 68 PRO A CA 1
ATOM 542 C C . PRO A 1 68 ? -22.426 3.552 16.763 1.00 93.31 68 PRO A C 1
ATOM 544 O O . PRO A 1 68 ? -21.376 2.908 16.879 1.00 93.31 68 PRO A O 1
ATOM 547 N N . GLN A 1 69 ? -23.232 3.770 17.802 1.00 91.62 69 GLN A N 1
ATOM 548 C CA . GLN A 1 69 ? -23.018 3.143 19.104 1.00 91.62 69 GLN A CA 1
ATOM 549 C C . GLN A 1 69 ? -23.342 1.648 19.004 1.00 91.62 69 GLN A C 1
ATOM 551 O O . GLN A 1 69 ? -24.322 1.267 18.373 1.00 91.62 69 GLN A O 1
ATOM 556 N N . GLY A 1 70 ? -22.520 0.804 19.629 1.00 91.19 70 GLY A N 1
ATOM 557 C CA . GLY A 1 70 ? -22.669 -0.656 19.580 1.00 91.19 70 GLY A CA 1
ATOM 558 C C . GLY A 1 70 ? -21.975 -1.338 18.396 1.00 91.19 70 GLY A C 1
ATOM 559 O O . GLY A 1 70 ? -21.764 -2.546 18.444 1.00 91.19 70 GLY A O 1
ATOM 560 N N . GLU A 1 71 ? -21.539 -0.587 17.383 1.00 94.81 71 GLU A N 1
ATOM 561 C CA . GLU A 1 71 ? -20.736 -1.117 16.281 1.00 94.81 71 GLU A CA 1
ATOM 562 C C . GLU A 1 71 ? -19.242 -0.866 16.507 1.00 94.81 71 GLU A C 1
ATOM 564 O O . GLU A 1 71 ? -18.827 0.196 16.991 1.00 94.81 71 GLU A O 1
ATOM 569 N N . LYS A 1 72 ? -18.417 -1.844 16.121 1.00 96.69 72 LYS A N 1
ATOM 570 C CA . LYS A 1 72 ? -16.963 -1.687 16.085 1.00 96.69 72 LYS A CA 1
ATOM 571 C C . LYS A 1 72 ? -16.566 -0.833 14.884 1.00 96.69 72 LYS A C 1
ATOM 573 O O . LYS A 1 72 ? -17.035 -1.046 13.770 1.00 96.69 72 LYS A O 1
ATOM 578 N N . PHE A 1 73 ? -15.662 0.108 15.107 1.00 98.00 73 PHE A N 1
ATOM 579 C CA . PHE A 1 73 ? -15.008 0.869 14.054 1.00 98.00 73 PHE A CA 1
ATOM 580 C C . PHE A 1 73 ? -13.847 0.035 13.501 1.00 98.00 73 PHE A C 1
ATOM 582 O O . PHE A 1 73 ? -12.857 -0.202 14.201 1.00 98.00 73 PHE A O 1
ATOM 589 N N . ARG A 1 74 ? -13.993 -0.470 12.271 1.00 98.50 74 ARG A N 1
ATOM 590 C CA . ARG A 1 74 ? -13.026 -1.396 11.665 1.00 98.50 74 ARG A CA 1
ATOM 591 C C . ARG A 1 74 ? -11.866 -0.616 11.056 1.00 98.50 74 ARG A C 1
ATOM 593 O O . ARG A 1 74 ? -12.074 0.198 10.155 1.00 98.50 74 ARG A O 1
ATOM 600 N N . VAL A 1 75 ? -10.660 -0.865 11.552 1.00 98.75 75 VAL A N 1
ATOM 601 C CA . VAL A 1 75 ? -9.427 -0.213 11.099 1.00 98.75 75 VAL A CA 1
ATOM 602 C C . VAL A 1 75 ? -8.573 -1.240 10.372 1.00 98.75 75 VAL A C 1
ATOM 604 O O . VAL A 1 75 ? -8.214 -2.249 10.966 1.00 98.75 75 VAL A O 1
ATOM 607 N N . LEU A 1 76 ? -8.241 -0.989 9.109 1.00 98.81 76 LEU A N 1
ATOM 608 C CA . LEU A 1 76 ? -7.360 -1.833 8.308 1.00 98.81 76 LEU A CA 1
ATOM 609 C C . LEU A 1 76 ? -5.950 -1.238 8.250 1.00 98.81 76 LEU A C 1
ATOM 611 O O . LEU A 1 76 ? -5.776 -0.109 7.801 1.00 98.81 76 LEU A O 1
ATOM 615 N N . GLU A 1 77 ? -4.941 -2.003 8.647 1.00 98.75 77 GLU A N 1
ATOM 616 C CA . GLU A 1 77 ? -3.545 -1.725 8.306 1.00 98.75 77 GLU A CA 1
ATOM 617 C C . GLU A 1 77 ? -3.107 -2.662 7.189 1.00 98.75 77 GLU A C 1
ATOM 619 O O . GLU A 1 77 ? -3.233 -3.875 7.336 1.00 98.75 77 GLU A O 1
ATOM 624 N N . ILE A 1 78 ? -2.595 -2.112 6.088 1.00 98.38 78 ILE A N 1
ATOM 625 C CA . ILE A 1 78 ? -2.081 -2.893 4.958 1.00 98.38 78 ILE A CA 1
ATOM 626 C C . ILE A 1 78 ? -0.561 -2.950 5.057 1.00 98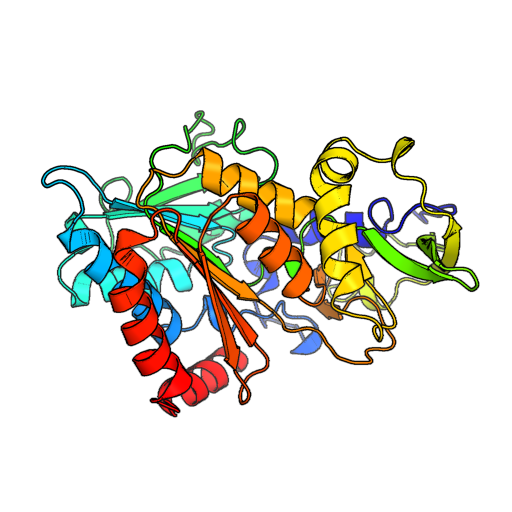.38 78 ILE A C 1
ATOM 628 O O . ILE A 1 78 ? 0.080 -1.901 5.064 1.00 98.38 78 ILE A O 1
ATOM 632 N N . GLY A 1 79 ? -0.008 -4.164 5.117 1.00 96.69 79 GLY A N 1
ATOM 633 C CA . GLY A 1 79 ? 1.432 -4.400 5.237 1.00 96.69 79 GLY A CA 1
ATOM 634 C C . GLY A 1 79 ? 1.975 -3.996 6.607 1.00 96.69 79 GLY A C 1
ATOM 635 O O . GLY A 1 79 ? 2.782 -3.076 6.728 1.00 96.69 79 GLY A O 1
ATOM 636 N N . SER A 1 80 ? 1.517 -4.682 7.655 1.00 96.81 80 SER A N 1
ATOM 637 C CA . SER A 1 80 ? 1.896 -4.429 9.048 1.00 96.81 80 SER A CA 1
ATOM 638 C C . SER A 1 80 ? 3.389 -4.639 9.336 1.00 96.81 80 SER A C 1
ATOM 640 O O . SER A 1 80 ? 3.879 -4.216 10.389 1.00 96.81 80 SER A O 1
ATOM 642 N N . GLY A 1 81 ? 4.135 -5.296 8.444 1.00 94.50 81 GLY A N 1
ATOM 643 C CA . GLY A 1 81 ? 5.580 -5.459 8.524 1.00 94.50 81 GLY A CA 1
ATOM 644 C C . GLY A 1 81 ? 6.020 -6.211 9.781 1.00 94.50 81 GLY A C 1
ATOM 645 O O . GLY A 1 81 ? 5.875 -7.424 9.884 1.00 94.50 81 GLY A O 1
ATOM 646 N N . ALA A 1 82 ? 6.585 -5.494 10.756 1.00 94.44 82 ALA A N 1
ATOM 647 C CA . ALA A 1 82 ? 6.980 -6.064 12.050 1.00 94.44 82 ALA A CA 1
ATOM 648 C C . ALA A 1 82 ? 5.884 -5.974 13.137 1.00 94.44 82 ALA A C 1
ATOM 650 O O . ALA A 1 82 ? 6.102 -6.423 14.261 1.00 94.44 82 ALA A O 1
ATOM 651 N N . GLY A 1 83 ? 4.724 -5.374 12.842 1.00 96.69 83 GLY A N 1
ATOM 652 C CA . GLY A 1 83 ? 3.613 -5.173 13.785 1.00 96.69 83 GLY A CA 1
ATOM 653 C C . GLY A 1 83 ? 3.817 -4.027 14.788 1.00 96.69 83 GLY A C 1
ATOM 654 O O . GLY A 1 83 ? 3.011 -3.846 15.703 1.00 96.69 83 GLY A O 1
ATOM 655 N N . VAL A 1 84 ? 4.889 -3.239 14.642 1.00 96.62 84 VAL A N 1
ATOM 656 C CA . VAL A 1 84 ? 5.232 -2.143 15.566 1.00 96.62 84 VAL A CA 1
ATOM 657 C C . VAL A 1 84 ? 4.210 -1.005 15.480 1.00 96.62 84 VAL A C 1
ATOM 659 O O . VAL A 1 84 ? 3.779 -0.495 16.518 1.00 96.62 84 VAL A O 1
ATOM 662 N N . PHE A 1 85 ? 3.775 -0.635 14.271 1.00 97.31 85 PHE A N 1
ATOM 663 C CA . PHE A 1 85 ? 2.744 0.384 14.076 1.00 97.31 85 PHE A CA 1
ATOM 664 C C . PHE A 1 85 ? 1.418 -0.049 14.709 1.00 97.31 85 PHE A C 1
ATOM 666 O O . PHE A 1 85 ? 0.882 0.706 15.521 1.00 97.31 85 PHE A O 1
ATOM 673 N N . ALA A 1 86 ? 0.954 -1.279 14.445 1.00 98.50 86 ALA A N 1
ATOM 674 C CA . ALA A 1 86 ? -0.218 -1.868 15.099 1.00 98.50 86 ALA A CA 1
ATOM 675 C C . ALA A 1 86 ? -0.147 -1.754 16.629 1.00 98.50 86 ALA A C 1
ATOM 677 O O . ALA A 1 86 ? -1.065 -1.230 17.265 1.00 98.50 86 ALA A O 1
ATOM 678 N N . ARG A 1 87 ? 0.975 -2.173 17.235 1.00 98.44 87 ARG A N 1
ATOM 679 C CA . ARG A 1 87 ? 1.184 -2.069 18.687 1.00 98.44 87 ARG A CA 1
ATOM 680 C C . ARG A 1 87 ? 1.051 -0.627 19.165 1.00 98.44 87 ARG A C 1
ATOM 682 O O . ARG A 1 87 ? 0.334 -0.355 20.128 1.00 98.44 87 ARG A O 1
ATOM 689 N N . ASN A 1 88 ? 1.753 0.296 18.515 1.00 98.19 88 ASN A N 1
ATOM 690 C CA . ASN A 1 88 ? 1.748 1.704 18.893 1.00 98.19 88 ASN A CA 1
ATOM 691 C C . ASN A 1 88 ? 0.353 2.323 18.754 1.00 98.19 88 ASN A C 1
ATOM 693 O O . ASN A 1 88 ? -0.072 3.065 19.641 1.00 98.19 88 ASN A O 1
ATOM 697 N N . PHE A 1 89 ? -0.379 1.979 17.695 1.00 98.62 89 PHE A N 1
ATOM 698 C CA . PHE A 1 89 ? -1.754 2.415 17.494 1.00 98.62 89 PHE A CA 1
ATOM 699 C C . PHE A 1 89 ? -2.671 1.909 18.612 1.00 98.62 89 PHE A C 1
ATOM 701 O O . PHE A 1 89 ? -3.387 2.710 19.210 1.00 98.62 89 PHE A O 1
ATOM 708 N N . LEU A 1 90 ? -2.615 0.617 18.956 1.00 98.75 90 LEU A N 1
ATOM 709 C CA . LEU A 1 90 ? -3.434 0.036 20.027 1.00 98.75 90 LEU A CA 1
ATOM 710 C C . LEU A 1 90 ? -3.101 0.638 21.404 1.00 98.75 90 LEU A C 1
ATOM 712 O O . LEU A 1 90 ? -4.006 0.898 22.201 1.00 98.75 90 LEU A O 1
ATOM 716 N N . ILE A 1 91 ? -1.824 0.947 21.672 1.00 98.50 91 ILE A N 1
ATOM 717 C CA . ILE A 1 91 ? -1.417 1.711 22.863 1.00 98.50 91 ILE A CA 1
ATOM 718 C C . ILE A 1 91 ? -2.104 3.077 22.872 1.00 98.50 91 ILE A C 1
ATOM 720 O O . ILE A 1 91 ? -2.706 3.444 23.880 1.00 98.50 91 ILE A O 1
ATOM 724 N N . CYS A 1 92 ? -2.045 3.819 21.765 1.00 98.38 92 CYS A N 1
ATOM 725 C CA . CYS A 1 92 ? -2.687 5.126 21.666 1.00 98.38 92 CYS A CA 1
ATOM 726 C C . CYS A 1 92 ? -4.212 5.033 21.799 1.00 98.38 92 CYS A C 1
ATOM 728 O O . CYS A 1 92 ? -4.800 5.852 22.499 1.00 98.38 92 CYS A O 1
ATOM 730 N N . ALA A 1 93 ? -4.853 4.019 21.215 1.00 98.56 93 ALA A N 1
ATOM 731 C CA . ALA A 1 93 ? -6.288 3.781 21.358 1.00 98.56 93 ALA A CA 1
ATOM 732 C C . ALA A 1 93 ? -6.697 3.536 22.819 1.00 98.56 93 ALA A C 1
ATOM 734 O O . ALA A 1 93 ? -7.710 4.071 23.281 1.00 98.56 93 ALA A O 1
ATOM 735 N N . ARG A 1 94 ? -5.881 2.783 23.570 1.00 98.50 94 ARG A N 1
ATOM 736 C CA . ARG A 1 94 ? -6.054 2.578 25.014 1.00 98.50 94 ARG A CA 1
ATOM 737 C C . ARG A 1 94 ? -5.857 3.874 25.797 1.00 98.50 94 ARG A C 1
ATOM 739 O O . ARG A 1 94 ? -6.733 4.249 26.563 1.00 98.50 94 ARG A O 1
ATOM 746 N N . GLU A 1 95 ? -4.750 4.584 25.568 1.00 98.12 95 GLU A N 1
ATOM 747 C CA . GLU A 1 95 ? -4.446 5.879 26.208 1.00 98.12 95 GLU A CA 1
ATOM 748 C C . GLU A 1 95 ? -5.546 6.929 25.951 1.00 98.12 95 GLU A C 1
ATOM 750 O O . GLU A 1 95 ? -5.788 7.808 26.775 1.00 98.12 95 GLU A O 1
ATOM 755 N N . MET A 1 96 ? -6.217 6.847 24.801 1.00 97.81 96 MET A N 1
ATOM 756 C CA . MET A 1 96 ? -7.274 7.766 24.386 1.00 97.81 96 MET A CA 1
ATOM 757 C C . MET A 1 96 ? -8.697 7.285 24.713 1.00 97.81 96 MET A C 1
ATOM 759 O O . MET A 1 96 ? -9.646 7.996 24.356 1.00 97.81 96 MET A O 1
ATOM 763 N N . ASN A 1 97 ? -8.832 6.147 25.406 1.00 97.94 97 ASN A N 1
ATOM 764 C CA . ASN A 1 97 ? -10.081 5.527 25.865 1.00 97.94 97 ASN A CA 1
ATOM 765 C C . ASN A 1 97 ? -11.069 5.155 24.747 1.00 97.94 97 ASN A C 1
ATOM 767 O O . ASN A 1 97 ? -12.271 5.380 24.880 1.00 97.94 97 ASN A O 1
ATOM 771 N N . PHE A 1 98 ? -10.581 4.597 23.637 1.00 98.00 98 PHE A N 1
ATOM 772 C CA . PHE A 1 98 ? -11.452 4.082 22.572 1.00 98.00 98 PHE A CA 1
ATOM 773 C C . PHE A 1 98 ? -11.100 2.673 22.078 1.00 98.00 98 PHE A C 1
ATOM 775 O O . PHE A 1 98 ? -11.701 2.203 21.115 1.00 98.00 98 PHE A O 1
ATOM 782 N N . LEU A 1 99 ? -10.173 1.971 22.739 1.00 98.44 99 LEU A N 1
ATOM 783 C CA . LEU A 1 99 ? -9.767 0.609 22.368 1.00 98.44 99 LEU A CA 1
ATOM 784 C C . LEU A 1 99 ? -10.964 -0.353 22.213 1.00 98.44 99 LEU A C 1
ATOM 786 O O . LEU A 1 99 ? -11.044 -1.101 21.242 1.00 98.44 99 LEU A O 1
ATOM 790 N N . ASP A 1 100 ? -11.947 -0.278 23.109 1.00 97.50 100 ASP A N 1
ATOM 791 C CA . ASP A 1 100 ? -13.121 -1.159 23.062 1.00 97.50 100 ASP A CA 1
ATOM 792 C C . ASP A 1 100 ? -14.089 -0.819 21.921 1.00 97.50 100 ASP A C 1
ATOM 794 O O . ASP A 1 100 ? -14.959 -1.622 21.581 1.00 97.50 100 ASP A O 1
ATOM 798 N N . ARG A 1 101 ? -13.931 0.343 21.277 1.00 97.94 101 ARG A N 1
ATOM 799 C CA . ARG A 1 101 ? -14.753 0.785 20.143 1.00 97.94 101 ARG A CA 1
ATOM 800 C C . ARG A 1 101 ? -14.208 0.347 18.787 1.00 97.94 101 ARG A C 1
ATOM 802 O O . ARG A 1 101 ? -14.894 0.563 17.793 1.00 97.94 101 ARG A O 1
ATOM 809 N N . ILE A 1 102 ? -13.026 -0.264 18.723 1.00 98.44 102 ILE A N 1
ATOM 810 C CA . ILE A 1 102 ? -12.379 -0.635 17.457 1.00 98.44 102 ILE A CA 1
ATOM 811 C C . ILE A 1 102 ? -12.242 -2.152 17.282 1.00 98.44 102 ILE A C 1
ATOM 813 O O . ILE A 1 102 ? -12.236 -2.910 18.254 1.00 98.44 102 ILE A O 1
ATOM 817 N N . GLU A 1 103 ? -12.134 -2.570 16.022 1.00 98.38 103 GLU A N 1
ATOM 818 C CA . GLU A 1 103 ? -11.552 -3.848 15.598 1.00 98.38 103 GLU A CA 1
ATOM 819 C C . GLU A 1 103 ? -10.380 -3.507 14.668 1.00 98.38 103 GLU A C 1
ATOM 821 O O . GLU A 1 103 ? -10.592 -2.953 13.588 1.00 98.38 103 GLU A O 1
ATOM 826 N N . TYR A 1 104 ? -9.147 -3.787 15.095 1.00 98.81 104 TYR A N 1
ATOM 827 C CA . TYR A 1 104 ? -7.949 -3.512 14.300 1.00 98.81 104 TYR A CA 1
ATOM 828 C C . TYR A 1 104 ? -7.518 -4.741 13.495 1.00 98.81 104 TYR A C 1
ATOM 830 O O . TYR A 1 104 ? -7.195 -5.785 14.059 1.00 98.81 104 TYR A O 1
ATOM 838 N N . LEU A 1 105 ? -7.496 -4.635 12.173 1.00 98.81 105 LEU A N 1
ATOM 839 C CA . LEU A 1 105 ? -7.064 -5.697 11.274 1.00 98.81 105 LEU A CA 1
ATOM 840 C C . LEU A 1 105 ? -5.577 -5.504 10.965 1.00 98.81 105 LEU A C 1
ATOM 842 O O . LEU A 1 105 ? -5.207 -4.596 10.223 1.00 98.81 105 LEU A O 1
ATOM 846 N N . VAL A 1 106 ? -4.747 -6.362 11.559 1.00 98.69 106 VAL A N 1
ATOM 847 C CA . VAL A 1 106 ? -3.306 -6.457 11.294 1.00 98.69 106 VAL A CA 1
ATOM 848 C C . VAL A 1 106 ? -3.149 -7.338 10.064 1.00 98.69 106 VAL A C 1
ATOM 850 O O . VAL A 1 106 ? -3.469 -8.531 10.134 1.00 98.69 106 VAL A O 1
ATOM 853 N N . THR A 1 107 ? -2.718 -6.767 8.938 1.00 98.56 107 THR A N 1
ATOM 854 C CA . THR A 1 107 ? -2.672 -7.504 7.670 1.00 98.56 107 THR A CA 1
ATOM 855 C C . THR A 1 107 ? -1.321 -7.453 7.001 1.00 98.56 107 THR A C 1
ATOM 857 O O . THR A 1 107 ? -0.595 -6.469 7.086 1.00 98.56 107 THR A O 1
ATOM 860 N N . GLU A 1 108 ? -0.976 -8.541 6.328 1.00 97.69 108 GLU A N 1
ATOM 861 C CA . GLU A 1 108 ? 0.301 -8.679 5.647 1.00 97.69 108 GLU A CA 1
ATOM 862 C C . GLU A 1 108 ? 0.125 -9.543 4.397 1.00 97.69 108 GLU A C 1
ATOM 864 O O . GLU A 1 108 ? -0.660 -10.497 4.405 1.00 97.69 108 GLU A O 1
ATOM 869 N N . TYR A 1 109 ? 0.863 -9.207 3.336 1.00 96.75 109 TYR A N 1
ATOM 870 C CA . TYR A 1 109 ? 0.921 -9.987 2.099 1.00 96.75 109 TYR A CA 1
ATOM 871 C C . TYR A 1 109 ? 1.713 -11.280 2.311 1.00 96.75 109 TYR A C 1
ATOM 873 O O . TYR A 1 109 ? 1.339 -12.353 1.828 1.00 96.75 109 TYR A O 1
ATOM 881 N N . SER A 1 110 ? 2.780 -11.204 3.109 1.00 96.12 110 SER A N 1
ATOM 882 C CA . SER A 1 110 ? 3.511 -12.376 3.583 1.00 96.12 110 SER A CA 1
ATOM 883 C C . SER A 1 110 ? 2.774 -13.065 4.727 1.00 96.12 110 SER A C 1
ATOM 885 O O . SER A 1 110 ? 2.747 -12.585 5.862 1.00 96.12 110 SER A O 1
ATOM 887 N N . ARG A 1 111 ? 2.251 -14.265 4.462 1.00 95.94 111 ARG A N 1
ATOM 888 C CA . ARG A 1 111 ? 1.704 -15.122 5.520 1.00 95.94 111 ARG A CA 1
ATOM 889 C C . ARG A 1 111 ? 2.745 -15.425 6.605 1.00 95.94 111 ARG A C 1
ATOM 891 O O . ARG A 1 111 ? 2.430 -15.334 7.787 1.00 95.94 111 ARG A O 1
ATOM 898 N N . VAL A 1 112 ? 3.984 -15.708 6.198 1.00 95.50 112 VAL A N 1
ATOM 899 C CA . VAL A 1 112 ? 5.111 -15.945 7.114 1.00 95.50 112 VAL A CA 1
ATOM 900 C C . VAL A 1 112 ? 5.378 -14.707 7.971 1.00 95.50 112 VAL A C 1
ATOM 902 O O . VAL A 1 112 ? 5.557 -14.825 9.179 1.00 95.50 112 VAL A O 1
ATOM 905 N N . GLY A 1 113 ? 5.357 -13.508 7.380 1.00 95.75 113 GLY A N 1
ATOM 906 C CA . GLY A 1 113 ? 5.471 -12.252 8.125 1.00 95.75 113 GLY A CA 1
ATOM 907 C C . GLY A 1 113 ? 4.385 -12.107 9.190 1.00 95.75 113 GLY A C 1
ATOM 908 O O . GLY A 1 113 ? 4.691 -11.808 10.342 1.00 95.75 113 GLY A O 1
ATOM 909 N N . LEU A 1 114 ? 3.134 -12.403 8.841 1.00 97.00 114 LEU A N 1
ATOM 910 C CA . LEU A 1 114 ? 2.008 -12.336 9.772 1.00 97.00 114 LEU A CA 1
ATOM 911 C C . LEU A 1 114 ? 2.143 -13.323 10.945 1.00 97.00 114 LEU A C 1
ATOM 913 O O . LEU A 1 114 ? 1.918 -12.954 12.100 1.00 97.00 114 LEU A O 1
ATOM 917 N N . GLU A 1 115 ? 2.554 -14.562 10.662 1.00 97.31 115 GLU A N 1
ATOM 918 C CA . GLU A 1 115 ? 2.850 -15.589 11.671 1.00 97.31 115 GLU A CA 1
ATOM 919 C C . GLU A 1 115 ? 3.989 -15.127 12.598 1.00 97.31 115 GLU A C 1
ATOM 921 O O . GLU A 1 115 ? 3.853 -15.159 13.821 1.00 97.31 115 GLU A O 1
ATOM 926 N N . GLN A 1 116 ? 5.055 -14.555 12.036 1.00 96.25 116 GLN A N 1
ATOM 927 C CA . GLN A 1 116 ? 6.177 -14.001 12.796 1.00 96.25 116 GLN A CA 1
ATOM 928 C C . GLN A 1 116 ? 5.799 -12.800 13.679 1.00 96.25 116 GLN A C 1
ATOM 930 O O . GLN A 1 116 ? 6.449 -12.590 14.713 1.00 96.25 116 GLN A O 1
ATOM 935 N N . ILE A 1 117 ? 4.814 -11.978 13.285 1.00 96.75 117 ILE A N 1
ATOM 936 C CA . ILE A 1 117 ? 4.271 -10.915 14.148 1.00 96.75 117 ILE A CA 1
ATOM 937 C C . ILE A 1 117 ? 3.594 -11.560 15.360 1.00 96.75 117 ILE A C 1
ATOM 939 O O . ILE A 1 117 ? 3.907 -11.197 16.498 1.00 96.75 117 ILE A O 1
ATOM 943 N N . LYS A 1 118 ? 2.719 -12.547 15.129 1.00 97.38 118 LYS A N 1
ATOM 944 C CA . LYS A 1 118 ? 2.014 -13.278 16.192 1.00 97.38 118 LYS A CA 1
ATOM 945 C C . LYS A 1 118 ? 2.984 -13.945 17.169 1.00 97.38 118 LYS A C 1
ATOM 947 O O . LYS A 1 118 ? 2.866 -13.742 18.373 1.00 97.38 118 LYS A O 1
ATOM 952 N N . GLU A 1 119 ? 3.983 -14.659 16.660 1.00 97.25 119 GLU A N 1
ATOM 953 C CA . GLU A 1 119 ? 5.007 -15.343 17.464 1.00 97.25 119 GLU A CA 1
ATOM 954 C C . GLU A 1 119 ? 5.885 -14.390 18.280 1.00 97.25 119 GLU A C 1
ATOM 956 O O . GLU A 1 119 ? 6.409 -14.771 19.321 1.00 97.25 119 GLU A O 1
ATOM 961 N N . SER A 1 120 ? 6.066 -13.145 17.828 1.00 96.56 120 SER A N 1
ATOM 962 C CA . SER A 1 120 ? 6.881 -12.173 18.570 1.00 96.56 120 SER A CA 1
ATOM 963 C C . SER A 1 120 ? 6.226 -11.652 19.845 1.00 96.56 120 SER A C 1
ATOM 965 O O . SER A 1 120 ? 6.870 -10.919 20.595 1.00 96.56 120 SER A O 1
ATOM 967 N N . GLU A 1 121 ? 4.943 -11.964 20.056 1.00 97.19 121 GLU A N 1
ATOM 968 C CA . GLU A 1 121 ? 4.140 -11.462 21.171 1.00 97.19 121 GLU A CA 1
ATOM 969 C C . GLU A 1 121 ? 4.107 -9.923 21.260 1.00 97.19 121 GLU A C 1
ATOM 971 O O . GLU A 1 121 ? 3.795 -9.352 22.308 1.00 97.19 121 GLU A O 1
ATOM 976 N N . ILE A 1 122 ? 4.390 -9.213 20.158 1.00 97.31 122 ILE A N 1
ATOM 977 C CA . ILE A 1 122 ? 4.430 -7.744 20.137 1.00 97.31 122 ILE A CA 1
ATOM 978 C C . ILE A 1 122 ? 3.080 -7.118 20.535 1.00 97.31 122 ILE A C 1
ATOM 980 O O . ILE A 1 122 ? 3.043 -6.004 21.060 1.00 97.31 122 ILE A O 1
ATOM 984 N N . LEU A 1 123 ? 1.979 -7.858 20.356 1.00 98.25 123 LEU A N 1
ATOM 985 C CA . LEU A 1 123 ? 0.613 -7.461 20.712 1.00 98.25 123 LEU A CA 1
ATOM 986 C C . LEU A 1 123 ? 0.067 -8.145 21.982 1.00 98.25 123 LEU A C 1
ATOM 988 O O . LEU A 1 123 ? -1.138 -8.099 22.210 1.00 98.25 123 LEU A O 1
ATOM 992 N N . LYS A 1 124 ? 0.911 -8.760 22.825 1.00 97.94 124 LYS A N 1
ATOM 993 C CA . LYS A 1 124 ? 0.469 -9.547 24.000 1.00 97.94 124 LYS A CA 1
ATOM 994 C C . LYS A 1 124 ? -0.341 -8.789 25.053 1.00 97.94 124 LYS A C 1
ATOM 996 O O . LYS A 1 124 ? -1.058 -9.406 25.829 1.00 97.94 124 LYS A O 1
ATOM 1001 N N . ASP A 1 125 ? -0.224 -7.463 25.082 1.00 98.06 125 ASP A N 1
ATOM 1002 C CA . ASP A 1 125 ? -0.959 -6.602 26.018 1.00 98.06 125 ASP A CA 1
ATOM 1003 C C . ASP A 1 125 ? -2.395 -6.289 25.540 1.00 98.06 125 ASP A C 1
ATOM 1005 O O . ASP A 1 125 ? -3.076 -5.455 26.145 1.00 98.06 125 ASP A O 1
ATOM 1009 N N . PHE A 1 126 ? -2.832 -6.903 24.435 1.00 98.44 126 PHE A N 1
ATOM 1010 C CA . PHE A 1 126 ? -4.132 -6.710 23.792 1.00 98.44 126 PHE A CA 1
ATOM 1011 C C . PHE A 1 126 ? -4.788 -8.063 23.496 1.00 98.44 126 PHE A C 1
ATOM 1013 O O . PHE A 1 126 ? -4.110 -9.074 23.313 1.00 98.44 126 PHE A O 1
ATOM 1020 N N . GLU A 1 127 ? -6.115 -8.082 23.397 1.00 97.94 127 GLU A N 1
ATOM 1021 C CA . GLU A 1 127 ? -6.883 -9.314 23.208 1.00 97.94 127 GLU A CA 1
ATOM 1022 C C . GLU A 1 127 ? -7.209 -9.563 21.719 1.00 97.94 127 GLU A C 1
ATOM 1024 O O . GLU A 1 127 ? -7.914 -8.777 21.073 1.00 97.94 127 GLU A O 1
ATOM 1029 N N . GLU A 1 128 ? -6.707 -10.674 21.162 1.00 97.75 128 GLU A N 1
ATOM 1030 C CA . GLU A 1 128 ? -7.034 -11.135 19.801 1.00 97.75 128 GLU A CA 1
ATOM 1031 C C . GLU A 1 128 ? -8.534 -11.484 19.712 1.00 97.75 128 GLU A C 1
ATOM 1033 O O . GLU A 1 128 ? -9.088 -12.126 20.600 1.00 97.75 128 GLU A O 1
ATOM 1038 N N . ASN A 1 129 ? -9.196 -11.092 18.621 1.00 96.12 129 ASN A N 1
ATOM 1039 C CA . ASN A 1 129 ? -10.650 -11.144 18.380 1.00 96.12 129 ASN A CA 1
ATOM 1040 C C . ASN A 1 129 ? -11.505 -10.125 19.149 1.00 96.12 129 ASN A C 1
ATOM 1042 O O . ASN A 1 129 ? -12.689 -9.999 18.842 1.00 96.12 129 ASN A O 1
ATOM 1046 N N . SER A 1 130 ? -10.925 -9.366 20.078 1.00 96.25 130 SER A N 1
ATOM 1047 C CA . SER A 1 130 ? -11.622 -8.295 20.807 1.00 96.25 130 SER A CA 1
ATOM 1048 C C . SER A 1 130 ? -11.111 -6.909 20.405 1.00 96.25 130 SER A C 1
ATOM 1050 O O . SER A 1 130 ? -11.898 -6.024 20.048 1.00 96.25 130 SER A O 1
ATOM 1052 N N . ASN A 1 131 ? -9.786 -6.730 20.403 1.00 97.62 131 ASN A N 1
ATOM 1053 C CA . ASN A 1 131 ? -9.125 -5.481 20.024 1.00 97.62 131 ASN A CA 1
ATOM 1054 C C . ASN A 1 131 ? -8.538 -5.539 18.611 1.00 97.62 131 ASN A C 1
ATOM 1056 O O . ASN A 1 131 ? -8.583 -4.545 17.886 1.00 97.62 131 ASN A O 1
ATOM 1060 N N . TYR A 1 132 ? -7.989 -6.691 18.219 1.00 98.62 132 TYR A N 1
ATOM 1061 C CA . TYR A 1 132 ? -7.338 -6.865 16.922 1.00 98.62 132 TYR A CA 1
ATOM 1062 C C . TYR A 1 132 ? -7.520 -8.272 16.350 1.00 98.62 132 TYR A C 1
ATOM 1064 O O . TYR A 1 132 ? -7.875 -9.202 17.076 1.00 98.62 132 TYR A O 1
ATOM 1072 N N . ARG A 1 133 ? -7.261 -8.441 15.049 1.00 98.50 133 ARG A N 1
ATOM 1073 C CA . ARG A 1 133 ? -7.248 -9.738 14.354 1.00 98.50 133 ARG A CA 1
ATOM 1074 C C . ARG A 1 133 ? -6.132 -9.778 13.319 1.00 98.50 133 ARG A C 1
ATOM 1076 O O . ARG A 1 133 ? -5.888 -8.780 12.645 1.00 98.50 133 ARG A O 1
ATOM 1083 N N . PHE A 1 134 ? -5.488 -10.934 13.183 1.00 98.62 134 PHE A N 1
ATOM 1084 C CA . PHE A 1 134 ? -4.522 -11.189 12.117 1.00 98.62 134 PHE A CA 1
ATOM 1085 C C . PHE A 1 134 ? -5.231 -11.701 10.866 1.00 98.62 134 PHE A C 1
ATOM 1087 O O . PHE A 1 134 ? -5.969 -12.688 10.929 1.00 98.62 134 PHE A O 1
ATOM 1094 N N . VAL A 1 135 ? -4.986 -11.047 9.734 1.00 98.44 135 VAL A N 1
ATOM 1095 C CA . VAL A 1 135 ? -5.618 -11.380 8.457 1.00 98.44 135 VAL A CA 1
ATOM 1096 C C . VAL A 1 135 ? -4.572 -11.374 7.340 1.00 98.44 135 VAL A C 1
ATOM 1098 O O . VAL A 1 135 ? -3.906 -10.372 7.105 1.00 98.44 135 VAL A O 1
ATOM 1101 N N . HIS A 1 136 ? -4.408 -12.498 6.648 1.00 98.31 136 HIS A N 1
ATOM 1102 C CA . HIS A 1 136 ? -3.582 -12.590 5.446 1.00 98.31 136 HIS A CA 1
ATOM 1103 C C . HIS A 1 136 ? -4.314 -11.913 4.285 1.00 98.31 136 HIS A C 1
ATOM 1105 O O . HIS A 1 136 ? -5.457 -12.268 3.980 1.00 98.31 136 HIS A O 1
ATOM 1111 N N . LEU A 1 137 ? -3.669 -10.919 3.673 1.00 98.44 137 LEU A N 1
ATOM 1112 C CA . LEU A 1 137 ? -4.282 -10.051 2.673 1.00 98.44 137 LEU A CA 1
ATOM 1113 C C . LEU A 1 137 ? -3.325 -9.802 1.508 1.00 98.44 137 LEU A C 1
ATOM 1115 O O . LEU A 1 137 ? -2.281 -9.177 1.668 1.00 98.44 137 LEU A O 1
ATOM 1119 N N . ASP A 1 138 ? -3.747 -10.207 0.315 1.00 97.94 138 ASP A N 1
ATOM 1120 C CA . ASP A 1 138 ? -3.289 -9.603 -0.933 1.00 97.94 138 ASP A CA 1
ATOM 1121 C C . ASP A 1 138 ? -4.288 -8.505 -1.317 1.00 97.94 138 ASP A C 1
ATOM 1123 O O . ASP A 1 138 ? -5.431 -8.790 -1.682 1.00 97.94 138 ASP A O 1
ATOM 1127 N N . ILE A 1 139 ? -3.869 -7.241 -1.223 1.00 98.12 139 ILE A N 1
ATOM 1128 C CA . ILE A 1 139 ? -4.757 -6.101 -1.476 1.00 98.12 139 ILE A CA 1
ATOM 1129 C C . ILE A 1 139 ? -5.219 -6.007 -2.934 1.00 98.12 139 ILE A C 1
ATOM 1131 O O . ILE A 1 139 ? -6.251 -5.395 -3.216 1.00 98.12 139 ILE A O 1
ATOM 1135 N N . LEU A 1 140 ? -4.502 -6.624 -3.874 1.00 98.19 140 LEU A N 1
ATOM 1136 C CA . LEU A 1 140 ? -4.930 -6.686 -5.269 1.00 98.19 140 LEU A CA 1
ATOM 1137 C C . LEU A 1 140 ? -6.037 -7.727 -5.478 1.00 98.19 140 LEU A C 1
ATOM 1139 O O . LEU A 1 140 ? -6.795 -7.621 -6.444 1.00 98.19 140 LEU A O 1
ATOM 1143 N N . ASN A 1 141 ? -6.179 -8.672 -4.542 1.00 97.94 141 ASN A N 1
ATOM 1144 C CA . ASN A 1 141 ? -7.143 -9.770 -4.566 1.00 97.94 141 ASN A CA 1
ATOM 1145 C C . ASN A 1 141 ? -7.883 -9.927 -3.217 1.00 97.94 141 ASN A C 1
ATOM 1147 O O . ASN A 1 141 ? -7.836 -11.003 -2.607 1.00 97.94 141 ASN A O 1
ATOM 1151 N N . PRO A 1 142 ? -8.612 -8.898 -2.739 1.00 97.56 142 PRO A N 1
ATOM 1152 C CA . PRO A 1 142 ? -9.233 -8.893 -1.409 1.00 97.56 142 PRO A CA 1
ATOM 1153 C C . PRO A 1 142 ? -10.286 -9.998 -1.212 1.00 97.56 142 PRO A C 1
ATOM 1155 O O . PRO A 1 142 ? -10.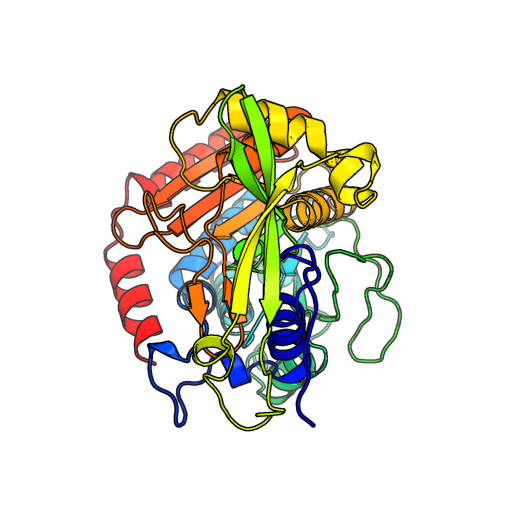612 -10.354 -0.082 1.00 97.56 142 PRO A O 1
ATOM 1158 N N . GLN A 1 143 ? -10.808 -10.593 -2.285 1.00 97.25 143 GLN A N 1
ATOM 1159 C CA . GLN A 1 143 ? -11.705 -11.751 -2.232 1.00 97.25 143 GLN A CA 1
ATOM 1160 C C . GLN A 1 143 ? -11.036 -13.028 -1.695 1.00 97.25 143 GLN A C 1
ATOM 1162 O O . GLN A 1 143 ? -11.732 -13.926 -1.226 1.00 97.25 143 GLN A O 1
ATOM 1167 N N . ASN A 1 144 ? -9.702 -13.108 -1.745 1.00 97.88 144 ASN A N 1
ATOM 1168 C CA . ASN A 1 144 ? -8.920 -14.257 -1.279 1.00 97.88 144 ASN A CA 1
ATOM 1169 C C . ASN A 1 144 ? -8.427 -14.098 0.167 1.00 97.88 144 ASN A C 1
ATOM 1171 O O . ASN A 1 144 ? -7.626 -14.905 0.632 1.00 97.88 144 ASN A O 1
ATOM 1175 N N . THR A 1 145 ? -8.886 -13.062 0.867 1.00 98.38 145 THR A N 1
ATOM 1176 C CA . THR A 1 145 ? -8.481 -12.746 2.238 1.00 98.38 145 THR A CA 1
ATOM 1177 C C . THR A 1 145 ? -8.820 -13.892 3.195 1.00 98.38 145 THR A C 1
ATOM 1179 O O . THR A 1 145 ? -9.913 -14.466 3.143 1.00 98.38 145 THR A O 1
ATOM 1182 N N . GLN A 1 146 ? -7.887 -14.230 4.085 1.00 98.44 146 GLN A N 1
ATOM 1183 C CA . GLN A 1 146 ? -8.017 -15.350 5.021 1.00 98.44 146 GLN A CA 1
ATOM 1184 C C . GLN A 1 146 ? -7.485 -14.991 6.408 1.00 98.44 146 GLN A C 1
ATOM 1186 O O . GLN A 1 146 ? -6.602 -14.152 6.548 1.00 98.44 146 GLN A O 1
ATOM 1191 N N . ASP A 1 147 ? -7.981 -15.649 7.452 1.00 97.69 147 ASP A N 1
ATOM 1192 C CA . ASP A 1 147 ? -7.340 -15.601 8.768 1.00 97.69 147 ASP A CA 1
ATOM 1193 C C . ASP A 1 147 ? -6.100 -16.521 8.841 1.00 97.69 147 ASP A C 1
ATOM 1195 O O . ASP A 1 147 ? -5.797 -17.295 7.925 1.00 97.69 147 ASP A O 1
ATOM 1199 N N . LEU A 1 148 ? -5.372 -16.478 9.962 1.00 96.19 148 LEU A N 1
ATOM 1200 C CA . LEU A 1 148 ? -4.214 -17.356 10.180 1.00 96.19 148 LEU A CA 1
ATOM 1201 C C . LEU A 1 148 ? -4.571 -18.850 10.262 1.00 96.19 148 LEU A C 1
ATOM 1203 O O . LEU A 1 148 ? -3.688 -19.687 10.107 1.00 96.19 148 LEU A O 1
ATOM 1207 N N . SER A 1 149 ? -5.839 -19.224 10.439 1.00 96.88 149 SER A N 1
ATOM 1208 C CA . SER A 1 149 ? -6.279 -20.623 10.333 1.00 96.88 149 SER A CA 1
ATOM 1209 C C . SER A 1 149 ? -6.585 -21.054 8.891 1.00 96.88 149 SER A C 1
ATOM 1211 O O . SER A 1 149 ? -6.901 -22.218 8.656 1.00 96.88 149 SER A O 1
ATOM 1213 N N . GLY A 1 150 ? -6.474 -20.134 7.924 1.00 97.25 150 GLY A N 1
ATOM 1214 C CA . GLY A 1 150 ? -6.801 -20.362 6.516 1.00 97.25 150 GLY A CA 1
ATOM 1215 C C . GLY A 1 150 ? -8.297 -20.261 6.210 1.00 97.25 150 GLY A C 1
ATOM 1216 O O . GLY A 1 150 ? -8.722 -20.619 5.112 1.00 97.25 150 GLY A O 1
ATOM 1217 N N . LYS A 1 151 ? -9.123 -19.794 7.155 1.00 98.06 151 LYS A N 1
ATOM 1218 C CA . LYS A 1 151 ? -10.553 -19.594 6.898 1.00 98.06 151 LYS A CA 1
ATOM 1219 C C . LYS A 1 151 ? -10.761 -18.309 6.101 1.00 98.06 151 LYS A C 1
ATOM 1221 O O . LYS A 1 151 ? -10.129 -17.304 6.430 1.00 98.06 151 LYS A O 1
ATOM 1226 N N . PRO A 1 152 ? -11.671 -18.302 5.109 1.00 98.25 152 PRO A N 1
ATOM 1227 C CA . PRO A 1 152 ? -12.030 -17.084 4.394 1.00 98.25 152 PRO A CA 1
ATOM 1228 C C . PRO A 1 152 ? -12.463 -15.977 5.356 1.00 98.25 152 PRO A C 1
ATOM 1230 O O . PRO A 1 152 ? -13.270 -16.206 6.260 1.00 98.25 152 PRO A O 1
ATOM 1233 N N . PHE A 1 153 ? -11.949 -14.772 5.137 1.00 98.00 153 PHE A N 1
ATOM 1234 C CA . PHE A 1 153 ? -12.273 -13.589 5.918 1.00 98.00 153 PHE A CA 1
ATOM 1235 C C . PHE A 1 153 ? -12.818 -12.509 4.989 1.00 98.00 153 PHE A C 1
ATOM 1237 O O . PHE A 1 153 ? -12.167 -12.110 4.028 1.00 98.00 153 PHE A O 1
ATOM 1244 N N . LYS A 1 154 ? -14.024 -12.012 5.273 1.00 97.19 154 LYS A N 1
ATOM 1245 C CA . LYS A 1 154 ? -14.658 -10.990 4.440 1.00 97.19 154 LYS A CA 1
ATOM 1246 C C . LYS A 1 154 ? -14.204 -9.592 4.860 1.00 97.19 154 LYS A C 1
ATOM 1248 O O . LYS A 1 154 ? -14.487 -9.139 5.973 1.00 97.19 154 LYS A O 1
ATOM 1253 N N . LEU A 1 155 ? -13.527 -8.906 3.944 1.00 97.00 155 LEU A N 1
ATOM 1254 C CA . LEU A 1 155 ? -13.152 -7.508 4.099 1.00 97.00 155 LEU A CA 1
ATOM 1255 C C . LEU A 1 155 ? -14.339 -6.616 3.702 1.00 97.00 155 LEU A C 1
ATOM 1257 O O . LEU A 1 155 ? -14.651 -6.469 2.524 1.00 97.00 155 LEU A O 1
ATOM 1261 N N . GLU A 1 156 ? -15.043 -6.062 4.687 1.00 96.81 156 GLU A N 1
ATOM 1262 C CA . GLU A 1 156 ? -16.229 -5.223 4.470 1.00 96.81 156 GLU A CA 1
ATOM 1263 C C . GLU A 1 156 ? -16.411 -4.203 5.595 1.00 96.81 156 GLU A C 1
ATOM 1265 O O . GLU A 1 156 ? -15.895 -4.390 6.699 1.00 96.81 156 GLU A O 1
ATOM 1270 N N . ASN A 1 157 ? -17.189 -3.151 5.342 1.00 96.44 157 ASN A N 1
ATOM 1271 C CA . ASN A 1 157 ? -17.513 -2.111 6.321 1.00 96.44 157 ASN A CA 1
ATOM 1272 C C . ASN A 1 157 ? -16.273 -1.488 6.985 1.00 96.44 157 ASN A C 1
ATOM 1274 O O . ASN A 1 157 ? -16.297 -1.169 8.174 1.00 96.44 157 ASN A O 1
ATOM 1278 N N . LEU A 1 158 ? -15.181 -1.323 6.232 1.00 98.25 158 LEU A N 1
ATOM 1279 C CA . LEU A 1 158 ? -13.986 -0.647 6.736 1.00 98.25 158 LEU A CA 1
ATOM 1280 C C . LEU A 1 158 ? -14.306 0.819 7.034 1.00 98.25 158 LEU A C 1
ATOM 1282 O O . LEU A 1 158 ? -14.901 1.495 6.196 1.00 98.25 158 LEU A O 1
ATOM 1286 N N . SER A 1 159 ? -13.911 1.299 8.213 1.00 97.94 159 SER A N 1
ATOM 1287 C CA . SER A 1 159 ? -14.106 2.692 8.636 1.00 97.94 159 SER A CA 1
ATOM 1288 C C . SER A 1 159 ? -12.831 3.525 8.510 1.00 97.94 159 SER A C 1
ATOM 1290 O O . SER A 1 159 ? -12.896 4.733 8.305 1.00 97.94 159 SER A O 1
ATOM 1292 N N . ALA A 1 160 ? -11.663 2.899 8.626 1.00 98.31 160 ALA A N 1
ATOM 1293 C CA . ALA A 1 160 ? -10.391 3.545 8.339 1.00 98.31 160 ALA A CA 1
ATOM 1294 C C . ALA A 1 160 ? -9.411 2.554 7.724 1.00 98.31 160 ALA A C 1
ATOM 1296 O O . ALA A 1 160 ? -9.416 1.377 8.078 1.00 98.31 160 ALA A O 1
ATOM 1297 N N . THR A 1 161 ? -8.545 3.037 6.839 1.00 98.69 161 THR A N 1
ATOM 1298 C CA . THR A 1 161 ? -7.419 2.260 6.309 1.00 98.69 161 THR A CA 1
ATOM 1299 C C . THR A 1 161 ? -6.131 3.063 6.408 1.00 98.69 161 THR A C 1
ATOM 1301 O O . THR A 1 161 ? -6.143 4.267 6.164 1.00 98.69 161 THR A O 1
ATOM 1304 N N . VAL A 1 162 ? -5.022 2.410 6.749 1.00 98.50 162 VAL A N 1
ATOM 1305 C CA . VAL A 1 162 ? -3.682 3.000 6.740 1.00 98.50 162 VAL A CA 1
ATOM 1306 C C . VAL A 1 162 ? -2.740 2.201 5.843 1.00 98.50 162 VAL A C 1
ATOM 1308 O O . VAL A 1 162 ? -2.714 0.971 5.888 1.00 98.50 162 VAL A O 1
ATOM 1311 N N . LEU A 1 163 ? -1.975 2.922 5.025 1.00 98.00 163 LEU A N 1
ATOM 1312 C CA . LEU A 1 163 ? -0.952 2.397 4.130 1.00 98.00 163 LEU A CA 1
ATOM 1313 C C . LEU A 1 163 ? 0.348 3.151 4.398 1.00 98.00 163 LEU A C 1
ATOM 1315 O O . LEU A 1 163 ? 0.414 4.365 4.197 1.00 98.00 163 LEU A O 1
ATOM 1319 N N . ASN A 1 164 ? 1.374 2.440 4.855 1.00 96.50 164 ASN A N 1
ATOM 1320 C CA . ASN A 1 164 ? 2.706 2.997 5.064 1.00 96.50 164 ASN A CA 1
ATOM 1321 C C . ASN A 1 164 ? 3.685 2.257 4.146 1.00 96.50 164 ASN A C 1
ATOM 1323 O O . ASN A 1 164 ? 3.939 1.080 4.375 1.00 96.50 164 ASN A O 1
ATOM 1327 N N . TYR A 1 165 ? 4.244 2.939 3.142 1.00 95.25 165 TYR A N 1
ATOM 1328 C CA . TYR A 1 165 ? 5.192 2.356 2.179 1.00 95.25 165 TYR A CA 1
ATOM 1329 C C . TYR A 1 165 ? 4.654 1.137 1.405 1.00 95.25 165 TYR A C 1
ATOM 1331 O O . TYR A 1 165 ? 5.375 0.168 1.177 1.00 95.25 165 TYR A O 1
ATOM 1339 N N . ILE A 1 166 ? 3.382 1.175 1.008 1.00 96.62 166 ILE A N 1
ATOM 1340 C CA . ILE A 1 166 ? 2.719 0.070 0.300 1.00 96.62 166 ILE A CA 1
ATOM 1341 C C . ILE A 1 166 ? 2.605 0.376 -1.185 1.00 96.62 166 ILE A C 1
ATOM 1343 O O . ILE A 1 166 ? 2.949 -0.437 -2.036 1.00 96.62 166 ILE A O 1
ATOM 1347 N N . LEU A 1 167 ? 2.144 1.574 -1.524 1.00 97.31 167 LEU A N 1
ATOM 1348 C CA . LEU A 1 167 ? 1.856 1.951 -2.901 1.00 97.31 167 LEU A CA 1
ATOM 1349 C C . LEU A 1 167 ? 3.133 2.061 -3.747 1.00 97.31 167 LEU A C 1
ATOM 1351 O O . LEU A 1 167 ? 3.077 1.905 -4.965 1.00 97.31 167 LEU A O 1
ATOM 1355 N N . CYS A 1 168 ? 4.287 2.284 -3.112 1.00 95.31 168 CYS A N 1
ATOM 1356 C CA . CYS A 1 168 ? 5.590 2.336 -3.771 1.00 95.31 168 CYS A CA 1
ATOM 1357 C C . CYS A 1 168 ? 6.134 0.967 -4.219 1.00 95.31 168 CYS A C 1
ATOM 1359 O O . CYS A 1 168 ? 7.050 0.931 -5.046 1.00 95.31 168 CYS A O 1
ATOM 1361 N N . VAL A 1 169 ? 5.587 -0.144 -3.714 1.00 95.56 169 VAL A N 1
ATOM 1362 C CA . VAL A 1 169 ? 6.048 -1.510 -4.034 1.00 95.56 169 VAL A CA 1
ATOM 1363 C C . VAL A 1 169 ? 5.051 -2.310 -4.877 1.00 95.56 169 VAL A C 1
ATOM 1365 O O . VAL A 1 169 ? 5.363 -3.416 -5.311 1.00 95.56 169 VAL A O 1
ATOM 1368 N N .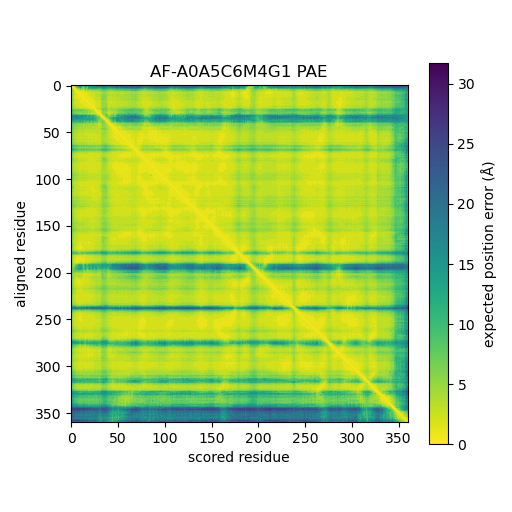 LEU A 1 170 ? 3.861 -1.762 -5.135 1.00 97.44 170 LEU A N 1
ATOM 1369 C CA . LEU A 1 170 ? 2.843 -2.419 -5.954 1.00 97.44 170 LEU A CA 1
ATOM 1370 C C . LEU A 1 170 ? 3.173 -2.371 -7.460 1.00 97.44 170 LEU A C 1
ATOM 1372 O O . LEU A 1 170 ? 3.921 -1.492 -7.902 1.00 97.44 170 LEU A O 1
ATOM 1376 N N . PRO A 1 171 ? 2.586 -3.281 -8.267 1.00 97.38 171 PRO A N 1
ATOM 1377 C CA . PRO A 1 171 ? 2.780 -3.327 -9.714 1.00 97.38 171 PRO A CA 1
ATOM 1378 C C . PRO A 1 171 ? 2.567 -1.979 -10.405 1.00 97.38 171 PRO A C 1
ATOM 1380 O O . PRO A 1 171 ? 1.571 -1.282 -10.168 1.00 97.38 171 PRO A O 1
ATOM 1383 N N . LEU A 1 172 ? 3.513 -1.621 -11.275 1.00 97.81 172 LEU A N 1
ATOM 1384 C CA . LEU A 1 172 ? 3.471 -0.391 -12.055 1.00 97.81 172 LEU A CA 1
ATOM 1385 C C . LEU A 1 172 ? 4.225 -0.505 -13.374 1.00 97.81 172 LEU A C 1
ATOM 1387 O O . LEU A 1 172 ? 5.183 -1.266 -13.487 1.00 97.81 172 LEU A O 1
ATOM 1391 N N . THR A 1 173 ? 3.854 0.344 -14.328 1.00 97.56 173 THR A N 1
ATOM 1392 C CA . THR A 1 173 ? 4.579 0.510 -15.592 1.00 97.56 173 THR A CA 1
ATOM 1393 C C . THR A 1 173 ? 5.416 1.787 -15.540 1.00 97.56 173 THR A C 1
ATOM 1395 O O . THR A 1 173 ? 4.911 2.870 -15.230 1.00 97.56 173 THR A O 1
ATOM 1398 N N . VAL A 1 174 ? 6.711 1.685 -15.854 1.00 96.62 174 VAL A N 1
ATOM 1399 C CA . VAL A 1 174 ? 7.599 2.852 -15.977 1.00 96.62 174 VAL A CA 1
ATOM 1400 C C . VAL A 1 174 ? 7.505 3.392 -17.399 1.00 96.62 174 VAL A C 1
ATOM 1402 O O . VAL A 1 174 ? 7.897 2.726 -18.361 1.00 96.62 174 VAL A O 1
ATOM 1405 N N . LEU A 1 175 ? 6.994 4.615 -17.527 1.00 96.06 175 LEU A N 1
ATOM 1406 C CA . LEU A 1 175 ? 6.729 5.263 -18.804 1.00 96.06 175 LEU A CA 1
ATOM 1407 C C . LEU A 1 175 ? 7.610 6.493 -19.015 1.00 96.06 175 LEU A C 1
ATOM 1409 O O . LEU A 1 175 ? 8.013 7.171 -18.072 1.00 96.06 175 LEU A O 1
ATOM 1413 N N . ARG A 1 176 ? 7.839 6.848 -20.276 1.00 93.62 176 ARG A N 1
ATOM 1414 C CA . ARG A 1 176 ? 8.380 8.153 -20.675 1.00 93.62 176 ARG A CA 1
ATOM 1415 C C . ARG A 1 176 ? 7.679 8.666 -21.925 1.00 93.62 176 ARG A C 1
ATOM 1417 O O . ARG A 1 176 ? 7.143 7.884 -22.710 1.00 93.62 176 ARG A O 1
ATOM 1424 N N . MET A 1 177 ? 7.746 9.974 -22.137 1.00 92.25 177 MET A N 1
ATOM 1425 C CA . MET A 1 177 ? 7.294 10.598 -23.380 1.00 92.25 177 MET A CA 1
ATOM 1426 C C . MET A 1 177 ? 8.428 10.582 -24.410 1.00 92.25 177 MET A C 1
ATOM 1428 O O . MET A 1 177 ? 9.532 11.052 -24.134 1.00 92.25 177 MET A O 1
ATOM 1432 N N . SER A 1 178 ? 8.180 10.034 -25.602 1.00 91.62 178 SER A N 1
ATOM 1433 C CA . SER A 1 178 ? 9.113 10.129 -26.728 1.00 91.62 178 SER A CA 1
ATOM 1434 C C . SER A 1 178 ? 8.979 11.466 -27.458 1.00 91.62 178 SER A C 1
ATOM 1436 O O . SER A 1 178 ? 8.032 12.224 -27.256 1.00 91.62 178 SER A O 1
ATOM 1438 N N . LYS A 1 179 ? 9.887 11.723 -28.410 1.00 83.12 179 LYS A N 1
ATOM 1439 C CA . LYS A 1 179 ? 9.680 12.782 -29.410 1.00 83.12 179 LYS A CA 1
ATOM 1440 C C . LYS A 1 179 ? 8.364 12.503 -30.158 1.00 83.12 179 LYS A C 1
ATOM 1442 O O . LYS A 1 179 ? 8.191 11.396 -30.669 1.00 83.12 179 LYS A O 1
ATOM 1447 N N . GLY A 1 180 ? 7.452 13.478 -30.190 1.00 82.69 180 GLY A N 1
ATOM 1448 C CA . GLY A 1 180 ? 6.130 13.356 -30.825 1.00 82.69 180 GLY A CA 1
ATOM 1449 C C . GLY A 1 180 ? 4.995 12.881 -29.910 1.00 82.69 180 GLY A C 1
ATOM 1450 O O . GLY A 1 180 ? 4.055 12.271 -30.409 1.00 82.69 180 GLY A O 1
ATOM 1451 N N . ASP A 1 181 ? 5.105 13.116 -28.601 1.00 85.00 181 ASP A N 1
ATOM 1452 C CA . ASP A 1 181 ? 4.046 12.914 -27.600 1.00 85.00 181 ASP A CA 1
ATOM 1453 C C . ASP A 1 181 ? 3.469 11.491 -27.510 1.00 85.00 181 ASP A C 1
ATOM 1455 O O . ASP A 1 181 ? 2.311 11.283 -27.151 1.00 85.00 181 ASP A O 1
ATOM 1459 N N . LYS A 1 182 ? 4.290 10.479 -27.817 1.00 92.75 182 LYS A N 1
ATOM 1460 C CA . LYS A 1 182 ? 3.922 9.066 -27.653 1.00 92.75 182 LYS A CA 1
ATOM 1461 C C . LYS A 1 182 ? 4.511 8.504 -26.368 1.00 92.75 182 LYS A C 1
ATOM 1463 O O . LYS A 1 182 ? 5.671 8.764 -26.046 1.00 92.75 182 LYS A O 1
ATOM 1468 N N . LEU A 1 183 ? 3.732 7.681 -25.673 1.00 95.88 183 LEU A N 1
ATOM 1469 C CA . LEU A 1 183 ? 4.210 6.942 -24.510 1.00 95.88 183 LEU A CA 1
ATOM 1470 C C . LEU A 1 183 ? 5.109 5.780 -24.944 1.00 95.88 183 LEU A C 1
ATOM 1472 O O . LEU A 1 183 ? 4.795 5.025 -25.868 1.00 95.88 183 LEU A O 1
ATOM 1476 N N . GLN A 1 184 ? 6.231 5.637 -24.248 1.00 97.31 184 GLN A N 1
ATOM 1477 C CA . GLN A 1 184 ? 7.093 4.466 -24.308 1.00 97.31 184 GLN A CA 1
ATOM 1478 C C . GLN A 1 184 ? 7.185 3.831 -22.928 1.00 97.31 184 GLN A C 1
ATOM 1480 O O . GLN A 1 184 ? 7.304 4.551 -21.939 1.00 97.31 184 GLN A O 1
ATOM 1485 N N . GLN A 1 185 ? 7.189 2.503 -22.879 1.00 97.81 185 GLN A N 1
ATOM 1486 C CA . GLN A 1 185 ? 7.399 1.730 -21.664 1.00 97.81 185 GLN A CA 1
ATOM 1487 C C . GLN A 1 185 ? 8.796 1.117 -21.616 1.00 97.81 185 GLN A C 1
ATOM 1489 O O . GLN A 1 185 ? 9.353 0.692 -22.642 1.00 97.81 185 GLN A O 1
ATOM 1494 N N . MET A 1 186 ? 9.348 1.075 -20.409 1.00 97.88 186 MET A N 1
ATOM 1495 C CA . MET A 1 186 ? 10.649 0.485 -20.140 1.00 97.88 186 MET A CA 1
ATOM 1496 C C . MET A 1 186 ? 10.590 -1.038 -20.270 1.00 97.88 186 MET A C 1
ATOM 1498 O O . MET A 1 186 ? 9.707 -1.689 -19.715 1.00 97.88 186 MET A O 1
ATOM 1502 N N . HIS A 1 187 ? 11.553 -1.595 -20.994 1.00 97.94 187 HIS A N 1
ATOM 1503 C CA . HIS A 1 187 ? 11.795 -3.024 -21.107 1.00 97.94 187 HIS A CA 1
ATOM 1504 C C . HIS A 1 187 ? 13.186 -3.352 -20.583 1.00 97.94 187 HIS A C 1
ATOM 1506 O O . HIS A 1 187 ? 14.140 -2.626 -20.864 1.00 97.94 187 HIS A O 1
ATOM 1512 N N . LEU A 1 188 ? 13.305 -4.473 -19.877 1.00 96.69 188 LEU A N 1
ATOM 1513 C CA . LEU A 1 188 ? 14.566 -4.956 -19.328 1.00 96.69 188 LEU A CA 1
ATOM 1514 C C . LEU A 1 188 ? 14.964 -6.289 -19.966 1.00 96.69 188 LEU A C 1
ATOM 1516 O O . LEU A 1 188 ? 14.111 -7.126 -20.269 1.00 96.69 188 LEU A O 1
ATOM 1520 N N . ARG A 1 189 ? 16.270 -6.501 -20.141 1.00 95.06 189 ARG A N 1
ATOM 1521 C CA . ARG A 1 189 ? 16.863 -7.788 -20.539 1.00 95.06 189 ARG A CA 1
ATOM 1522 C C . ARG A 1 189 ? 17.992 -8.156 -19.585 1.00 95.06 189 ARG A C 1
ATOM 1524 O O . ARG A 1 189 ? 18.998 -7.455 -19.543 1.00 95.06 189 ARG A O 1
ATOM 1531 N N . PHE A 1 190 ? 17.876 -9.278 -18.880 1.00 91.62 190 PHE A N 1
ATOM 1532 C CA . PHE A 1 190 ? 18.893 -9.734 -17.925 1.00 91.62 190 PHE A CA 1
ATOM 1533 C C . PHE A 1 190 ? 19.899 -10.650 -18.616 1.00 91.62 190 PHE A C 1
ATOM 1535 O O . PHE A 1 190 ? 19.535 -11.706 -19.136 1.00 91.62 190 PHE A O 1
ATOM 1542 N N . LYS A 1 191 ? 21.176 -10.249 -18.607 1.00 83.44 191 LYS A N 1
ATOM 1543 C CA . LYS A 1 191 ? 22.271 -10.997 -19.254 1.00 83.44 191 LYS A CA 1
ATOM 1544 C C . LYS A 1 191 ? 22.646 -12.253 -18.478 1.00 83.44 191 LYS A C 1
ATOM 1546 O O . LYS A 1 191 ? 22.998 -13.266 -19.074 1.00 83.44 191 LYS A O 1
ATOM 1551 N N . GLN A 1 192 ? 22.588 -12.163 -17.154 1.00 77.19 192 GLN A N 1
ATOM 1552 C CA . GLN A 1 192 ? 22.851 -13.250 -16.226 1.00 77.19 192 GLN A CA 1
ATOM 1553 C C . GLN A 1 192 ? 22.230 -12.888 -14.877 1.00 77.19 192 GLN A C 1
ATOM 1555 O O . GLN A 1 192 ? 22.581 -11.871 -14.287 1.00 77.19 192 GLN A O 1
ATOM 1560 N N . ALA A 1 193 ? 21.334 -13.738 -14.396 1.00 67.31 193 ALA A N 1
ATOM 1561 C CA . ALA A 1 193 ? 20.854 -13.755 -13.026 1.00 67.31 193 ALA A CA 1
ATOM 1562 C C . ALA A 1 193 ? 21.308 -15.084 -12.407 1.00 67.31 193 ALA A C 1
ATOM 1564 O O . ALA A 1 193 ? 20.957 -16.162 -12.894 1.00 67.31 193 ALA A O 1
ATOM 1565 N N . GLU A 1 194 ? 22.173 -15.031 -11.398 1.00 69.75 194 GLU A N 1
ATOM 1566 C CA . GLU A 1 194 ? 22.528 -16.215 -10.608 1.00 69.75 194 GLU A CA 1
ATOM 1567 C C . GLU A 1 194 ? 21.495 -16.419 -9.502 1.00 69.75 194 GLU A C 1
ATOM 1569 O O . GLU A 1 194 ? 20.956 -15.447 -8.991 1.00 69.75 194 GLU A O 1
ATOM 1574 N N . ASP A 1 195 ? 21.194 -17.658 -9.117 1.00 65.94 195 ASP A N 1
ATOM 1575 C CA . ASP A 1 195 ? 20.374 -17.893 -7.922 1.00 65.94 195 ASP A CA 1
ATOM 1576 C C . ASP A 1 195 ? 21.202 -17.533 -6.676 1.00 65.94 195 ASP A C 1
ATOM 1578 O O . ASP A 1 195 ? 21.853 -18.401 -6.101 1.00 65.94 195 ASP A O 1
ATOM 1582 N N . CYS A 1 196 ? 21.196 -16.269 -6.254 1.00 62.28 196 CYS A N 1
ATOM 1583 C CA . CYS A 1 196 ? 21.861 -15.836 -5.022 1.00 62.28 196 CYS A CA 1
ATOM 1584 C C . CYS A 1 196 ? 20.846 -15.724 -3.885 1.00 62.28 196 CYS A C 1
ATOM 1586 O O . CYS A 1 196 ? 20.592 -14.638 -3.368 1.00 62.28 196 CYS A O 1
ATOM 1588 N N . LYS A 1 197 ? 20.257 -16.860 -3.496 1.00 63.28 197 LYS A N 1
ATOM 1589 C CA . LYS A 1 197 ? 19.260 -16.917 -2.411 1.00 63.28 197 LYS A CA 1
ATOM 1590 C C . LYS A 1 197 ? 19.770 -16.356 -1.075 1.00 63.28 197 LYS A C 1
ATOM 1592 O O . LYS A 1 197 ? 18.958 -15.930 -0.264 1.00 63.28 197 LYS A O 1
ATOM 1597 N N . ASP A 1 198 ? 21.088 -16.309 -0.888 1.00 70.25 198 ASP A N 1
ATOM 1598 C CA . ASP A 1 198 ? 21.725 -15.892 0.365 1.00 70.25 198 ASP A CA 1
ATOM 1599 C C . ASP A 1 198 ? 22.293 -14.460 0.332 1.00 70.25 198 ASP A C 1
ATOM 1601 O O . ASP A 1 198 ? 22.796 -13.974 1.345 1.00 70.25 198 ASP A O 1
ATOM 1605 N N . ASP A 1 199 ? 22.229 -13.759 -0.806 1.00 79.69 199 ASP A N 1
ATOM 1606 C CA . ASP A 1 199 ? 22.734 -12.388 -0.915 1.00 79.69 199 ASP A CA 1
ATOM 1607 C C . ASP A 1 199 ? 21.622 -11.379 -0.608 1.00 79.69 199 ASP A C 1
ATOM 1609 O O . ASP A 1 199 ? 20.716 -11.166 -1.413 1.00 79.69 199 ASP A O 1
ATOM 1613 N N . SER A 1 200 ? 21.704 -10.716 0.549 1.00 75.00 200 SER A N 1
ATOM 1614 C CA . SER A 1 200 ? 20.735 -9.702 0.989 1.00 75.00 200 SER A CA 1
ATOM 1615 C C . SER A 1 200 ? 20.694 -8.430 0.132 1.00 75.00 200 SER A C 1
ATOM 1617 O O . SER A 1 200 ? 19.820 -7.593 0.354 1.00 75.00 200 SER A O 1
ATOM 1619 N N . ALA A 1 201 ? 21.635 -8.262 -0.799 1.00 81.94 201 ALA A N 1
ATOM 1620 C CA . ALA A 1 201 ? 21.749 -7.122 -1.703 1.00 81.94 201 ALA A CA 1
ATOM 1621 C C . ALA A 1 201 ? 21.781 -7.539 -3.187 1.00 81.94 201 ALA A C 1
ATOM 1623 O O . ALA A 1 201 ? 22.147 -6.732 -4.047 1.00 81.94 201 ALA A O 1
ATOM 1624 N N . TYR A 1 202 ? 21.368 -8.769 -3.498 1.00 86.31 202 TYR A N 1
ATOM 1625 C CA . TYR A 1 202 ? 21.365 -9.360 -4.834 1.00 86.31 202 TYR A CA 1
ATOM 1626 C C . TYR A 1 202 ? 20.831 -8.434 -5.935 1.00 86.31 202 TYR A C 1
ATOM 1628 O O . TYR A 1 202 ? 21.452 -8.312 -6.994 1.00 86.31 202 TYR A O 1
ATOM 1636 N N . LEU A 1 203 ? 19.721 -7.725 -5.694 1.00 88.12 203 LEU A N 1
ATOM 1637 C CA . LEU A 1 203 ? 19.136 -6.831 -6.703 1.00 88.12 203 LEU A CA 1
ATOM 1638 C C . LEU A 1 203 ? 20.092 -5.720 -7.162 1.00 88.12 203 LEU A C 1
ATOM 1640 O O . LEU A 1 203 ? 20.018 -5.287 -8.311 1.00 88.12 203 LEU A O 1
ATOM 1644 N N . LYS A 1 204 ? 21.016 -5.274 -6.302 1.00 86.69 204 LYS A N 1
ATOM 1645 C CA . LYS A 1 204 ? 22.022 -4.250 -6.640 1.00 86.69 204 LYS A CA 1
ATOM 1646 C C . LYS A 1 204 ? 23.105 -4.780 -7.579 1.00 86.69 204 LYS A C 1
ATOM 1648 O O . LYS A 1 204 ? 23.813 -3.989 -8.199 1.00 86.69 204 LYS A O 1
ATOM 1653 N N . HIS A 1 205 ? 23.249 -6.099 -7.664 1.00 86.06 205 HIS A N 1
ATOM 1654 C CA . HIS A 1 205 ? 24.255 -6.780 -8.472 1.00 86.06 205 HIS A CA 1
ATOM 1655 C C . HIS A 1 205 ? 23.701 -7.310 -9.797 1.00 86.06 205 HIS A C 1
ATOM 1657 O O . HIS A 1 205 ? 24.470 -7.775 -10.642 1.00 86.06 205 HIS A O 1
ATOM 1663 N N . LEU A 1 206 ? 22.386 -7.216 -10.013 1.00 86.88 206 LEU A N 1
ATOM 1664 C CA . LEU A 1 206 ? 21.775 -7.616 -11.271 1.00 86.88 206 LEU A CA 1
ATOM 1665 C C . LEU A 1 206 ? 22.278 -6.749 -12.429 1.00 86.88 206 LEU A C 1
ATOM 1667 O O . LEU A 1 206 ? 22.200 -5.522 -12.401 1.00 86.88 206 LEU A O 1
ATOM 1671 N N . SER A 1 207 ? 22.751 -7.410 -13.487 1.00 89.00 207 SER A N 1
ATOM 1672 C CA . SER A 1 207 ? 23.142 -6.753 -14.731 1.00 89.00 207 SER A CA 1
ATOM 1673 C C . SER A 1 207 ? 22.075 -6.961 -15.798 1.00 89.00 207 SER A C 1
ATOM 1675 O O . SER A 1 207 ? 21.789 -8.089 -16.220 1.00 89.00 207 SER A O 1
ATOM 1677 N N . TYR A 1 208 ? 21.514 -5.852 -16.262 1.00 92.94 208 TYR A N 1
ATOM 1678 C CA . TYR A 1 208 ? 20.497 -5.832 -17.297 1.00 92.94 208 TYR A CA 1
ATOM 1679 C C . TYR A 1 208 ? 20.766 -4.713 -18.306 1.00 92.94 208 TYR A C 1
ATOM 1681 O O . TYR A 1 208 ? 21.489 -3.758 -18.026 1.00 92.94 208 TYR A O 1
ATOM 1689 N N . ASP A 1 209 ? 20.213 -4.870 -19.504 1.00 95.38 209 ASP A N 1
ATOM 1690 C CA . ASP A 1 209 ? 20.085 -3.785 -20.472 1.00 95.38 209 ASP A CA 1
ATOM 1691 C C . ASP A 1 209 ? 18.685 -3.175 -20.373 1.00 95.38 209 ASP A C 1
ATOM 1693 O O . ASP A 1 209 ? 17.720 -3.875 -20.051 1.00 95.38 209 ASP A O 1
ATOM 1697 N N . GLU A 1 210 ? 18.583 -1.893 -20.710 1.00 96.00 210 GLU A N 1
ATOM 1698 C CA . GLU A 1 210 ? 17.333 -1.137 -20.778 1.00 96.00 210 GLU A CA 1
ATOM 1699 C C . GLU A 1 210 ? 17.014 -0.773 -22.234 1.00 96.00 210 GLU A C 1
ATOM 1701 O O . GLU A 1 210 ? 17.894 -0.351 -22.988 1.00 96.00 210 GLU A O 1
ATOM 1706 N N . ASP A 1 211 ? 15.750 -0.911 -22.627 1.00 97.31 211 ASP A N 1
ATOM 1707 C CA . ASP A 1 211 ? 15.218 -0.446 -23.909 1.00 97.31 211 ASP A CA 1
ATOM 1708 C C . ASP A 1 211 ? 13.827 0.166 -23.702 1.00 97.31 211 ASP A C 1
ATOM 1710 O O . ASP A 1 211 ? 13.150 -0.094 -22.709 1.00 97.31 211 ASP A O 1
ATOM 1714 N N . TRP A 1 212 ? 13.388 1.002 -24.637 1.00 97.56 212 TRP A N 1
ATOM 1715 C CA . TRP A 1 212 ? 12.128 1.730 -24.546 1.00 97.56 212 TRP A CA 1
ATOM 1716 C C . TRP A 1 212 ? 11.286 1.488 -25.785 1.00 97.56 212 TRP A C 1
ATOM 1718 O O . TRP A 1 212 ? 11.606 1.954 -26.880 1.00 97.56 212 TRP A O 1
ATOM 1728 N N . LYS A 1 213 ? 10.160 0.804 -25.595 1.00 97.44 213 LYS A N 1
ATOM 1729 C CA . LYS A 1 213 ? 9.258 0.418 -26.685 1.00 97.44 213 LYS A CA 1
ATOM 1730 C C . LYS A 1 213 ? 7.950 1.182 -26.585 1.00 97.44 213 LYS A C 1
ATOM 1732 O O . LYS A 1 213 ? 7.596 1.655 -25.513 1.00 97.44 213 LYS A O 1
ATOM 1737 N N . GLY A 1 214 ? 7.240 1.333 -27.702 1.00 97.56 214 GLY A N 1
ATOM 1738 C CA . GLY A 1 214 ? 5.937 2.005 -27.704 1.00 97.56 214 GLY A CA 1
ATOM 1739 C C . GLY A 1 214 ? 4.964 1.337 -26.730 1.00 97.56 214 GLY A C 1
ATOM 1740 O O . GLY A 1 214 ? 4.862 0.112 -26.720 1.00 97.56 214 GLY A O 1
ATOM 1741 N N . TYR A 1 215 ? 4.278 2.140 -25.918 1.00 97.62 215 TYR A N 1
ATOM 1742 C CA . TYR A 1 215 ? 3.243 1.670 -25.000 1.00 97.62 215 TYR A CA 1
ATOM 1743 C C . TYR A 1 215 ? 1.883 1.703 -25.701 1.00 97.62 215 TYR A C 1
ATOM 1745 O O . TYR A 1 215 ? 1.485 2.744 -26.234 1.00 97.62 215 TYR A O 1
ATOM 1753 N N . LEU A 1 216 ? 1.187 0.565 -25.741 1.00 96.25 216 LEU A N 1
ATOM 1754 C CA . LEU A 1 216 ? -0.083 0.404 -26.448 1.00 96.25 216 LEU A CA 1
ATOM 1755 C C . LEU A 1 216 ? -1.115 -0.206 -25.504 1.00 96.25 216 LEU A C 1
ATOM 1757 O O . LEU A 1 216 ? -1.227 -1.424 -25.422 1.00 96.25 216 LEU A O 1
ATOM 1761 N N . ILE A 1 217 ? -1.924 0.645 -24.868 1.00 96.81 217 ILE A N 1
ATOM 1762 C CA . ILE A 1 217 ? -2.855 0.246 -23.801 1.00 96.81 217 ILE A CA 1
ATOM 1763 C C . ILE A 1 217 ? -3.765 -0.951 -24.138 1.00 96.81 217 ILE A C 1
ATOM 1765 O O . ILE A 1 217 ? -4.111 -1.745 -23.270 1.00 96.81 217 ILE A O 1
ATOM 1769 N N . ASN A 1 218 ? -4.134 -1.135 -25.409 1.00 96.56 218 ASN A N 1
ATOM 1770 C CA . ASN A 1 218 ? -4.991 -2.247 -25.837 1.00 96.56 218 ASN A CA 1
ATOM 1771 C C . ASN A 1 218 ? -4.360 -3.633 -25.613 1.00 96.56 218 ASN A C 1
ATOM 1773 O O . ASN A 1 218 ? -5.091 -4.620 -25.509 1.00 96.56 218 ASN A O 1
ATOM 1777 N N . ASN A 1 219 ? -3.034 -3.703 -25.511 1.00 96.00 219 ASN A N 1
ATOM 1778 C CA . ASN A 1 219 ? -2.291 -4.943 -25.300 1.00 96.00 219 ASN A CA 1
ATOM 1779 C C . ASN A 1 219 ? -2.037 -5.245 -23.818 1.00 96.00 219 ASN A C 1
ATOM 1781 O O . ASN A 1 219 ? -1.537 -6.319 -23.510 1.00 96.00 219 ASN A O 1
ATOM 1785 N N . GLU A 1 220 ? -2.384 -4.319 -22.926 1.00 96.75 220 GLU A N 1
ATOM 1786 C CA . GLU A 1 220 ? -1.991 -4.372 -21.519 1.00 96.75 220 GLU A CA 1
ATOM 1787 C C . GLU A 1 220 ? -3.051 -5.062 -20.647 1.00 96.75 220 GLU A C 1
ATOM 1789 O O . GLU A 1 220 ? -4.127 -5.459 -21.122 1.00 96.75 220 GLU A O 1
ATOM 1794 N N . SER A 1 221 ? -2.744 -5.215 -19.359 1.00 96.44 221 SER A N 1
ATOM 1795 C CA . SER A 1 221 ? -3.614 -5.877 -18.385 1.00 96.44 221 SER A CA 1
ATOM 1796 C C . SER A 1 221 ? -4.959 -5.152 -18.184 1.00 96.44 221 SER A C 1
ATOM 1798 O O . SER A 1 221 ? -5.106 -3.962 -18.475 1.00 96.44 221 SER A O 1
ATOM 1800 N N . ASP A 1 222 ? -5.969 -5.858 -17.666 1.00 97.88 222 ASP A N 1
ATOM 1801 C CA . ASP A 1 222 ? -7.278 -5.251 -17.376 1.00 97.88 222 ASP A CA 1
ATOM 1802 C C . ASP A 1 222 ? -7.196 -4.090 -16.362 1.00 97.88 222 ASP A C 1
ATOM 1804 O O . ASP A 1 222 ? -7.826 -3.055 -16.609 1.00 97.88 222 ASP A O 1
ATOM 1808 N N . PRO A 1 223 ? -6.406 -4.176 -15.266 1.00 97.19 223 PRO A N 1
ATOM 1809 C CA . PRO A 1 223 ? -6.176 -3.032 -14.384 1.00 97.19 223 PRO A CA 1
ATOM 1810 C C . PRO A 1 223 ? -5.564 -1.824 -15.106 1.00 97.19 223 PRO A C 1
ATOM 1812 O O . PRO A 1 223 ? -6.013 -0.698 -14.893 1.00 97.19 223 PRO A O 1
ATOM 1815 N N . GLU A 1 224 ? -4.593 -2.030 -16.000 1.00 97.81 224 GLU A N 1
ATOM 1816 C CA . GLU A 1 224 ? -4.026 -0.937 -16.800 1.00 97.81 224 GLU A CA 1
ATOM 1817 C C . GLU A 1 224 ? -5.081 -0.314 -17.717 1.00 97.81 224 GLU A C 1
ATOM 1819 O O . GLU A 1 224 ? -5.295 0.895 -17.718 1.00 97.81 224 GLU A O 1
ATOM 1824 N N . LYS A 1 225 ? -5.836 -1.122 -18.459 1.00 98.44 225 LYS A N 1
ATOM 1825 C CA . LYS A 1 225 ? -6.912 -0.597 -19.314 1.00 98.44 225 LYS A CA 1
ATOM 1826 C C . LYS A 1 225 ? -7.926 0.221 -18.516 1.00 98.44 225 LYS A C 1
ATOM 1828 O O . LYS A 1 225 ? -8.322 1.303 -18.953 1.00 98.44 225 LYS A O 1
ATOM 1833 N N . LYS A 1 226 ? -8.312 -0.265 -17.333 1.00 98.25 226 LYS A N 1
ATOM 1834 C CA . LYS A 1 226 ? -9.288 0.384 -16.450 1.00 98.25 226 LYS A CA 1
ATOM 1835 C C . LYS A 1 226 ? -8.843 1.779 -16.009 1.00 98.25 226 LYS A C 1
ATOM 1837 O O . LYS A 1 226 ? -9.657 2.702 -16.017 1.00 98.25 226 LYS A O 1
ATOM 1842 N N . TYR A 1 227 ? -7.575 1.951 -15.634 1.00 98.38 227 TYR A N 1
ATOM 1843 C CA . TYR A 1 227 ? -7.093 3.209 -15.054 1.00 98.38 227 TYR A CA 1
ATOM 1844 C C . TYR A 1 227 ? -6.364 4.127 -16.045 1.00 98.38 227 TYR A C 1
ATOM 1846 O O . TYR A 1 227 ? -5.844 5.167 -15.641 1.00 98.38 227 TYR A O 1
ATOM 1854 N N . TYR A 1 228 ? -6.306 3.787 -17.333 1.00 97.81 228 TYR A N 1
ATOM 1855 C CA . TYR A 1 228 ? -5.492 4.528 -18.300 1.00 97.81 228 TYR A CA 1
ATOM 1856 C C . TYR A 1 228 ? -5.905 5.999 -18.453 1.00 97.81 228 TYR A C 1
ATOM 1858 O O . TYR A 1 228 ? -5.060 6.885 -18.560 1.00 97.81 228 TYR A O 1
ATOM 1866 N N . ASN A 1 229 ? -7.204 6.300 -18.380 1.00 97.50 229 ASN A N 1
ATOM 1867 C CA . ASN A 1 229 ? -7.679 7.687 -18.432 1.00 97.50 229 ASN A CA 1
ATOM 1868 C C . ASN A 1 229 ? -7.172 8.530 -17.250 1.00 97.50 229 ASN A C 1
ATOM 1870 O O . ASN A 1 229 ? -6.933 9.725 -17.416 1.00 97.50 229 ASN A O 1
ATOM 1874 N N . ILE A 1 230 ? -6.955 7.914 -16.083 1.00 97.69 230 ILE A N 1
ATOM 1875 C CA . ILE A 1 230 ? -6.383 8.584 -14.908 1.00 97.69 230 ILE A CA 1
ATOM 1876 C C . ILE A 1 230 ? -4.920 8.953 -15.160 1.00 97.69 230 ILE A C 1
ATOM 1878 O O . ILE A 1 230 ? -4.501 10.063 -14.832 1.00 97.69 230 ILE A O 1
ATOM 1882 N N . LEU A 1 231 ? -4.155 8.062 -15.801 1.00 96.31 231 LEU A N 1
ATOM 1883 C CA . LEU A 1 231 ? -2.796 8.368 -16.249 1.00 96.31 231 LEU A CA 1
ATOM 1884 C C . LEU A 1 231 ? -2.787 9.558 -17.217 1.00 96.31 231 LEU A C 1
ATOM 1886 O O . LEU A 1 231 ? -2.004 10.484 -17.040 1.00 96.31 231 LEU A O 1
ATOM 1890 N N . LEU A 1 232 ? -3.660 9.575 -18.228 1.00 94.75 232 LEU A N 1
ATOM 1891 C CA . LEU A 1 232 ? -3.696 10.681 -19.193 1.00 94.75 232 LEU A CA 1
ATOM 1892 C C . LEU A 1 232 ? -4.001 12.030 -18.523 1.00 94.75 232 LEU A C 1
ATOM 1894 O O . LEU A 1 232 ? -3.386 13.044 -18.857 1.00 94.75 232 LEU A O 1
ATOM 1898 N N . GLN A 1 233 ? -4.914 12.046 -17.548 1.00 93.81 233 GLN A N 1
ATOM 1899 C CA . GLN A 1 233 ? -5.209 13.240 -16.753 1.00 93.81 233 GLN A CA 1
ATOM 1900 C C . GLN A 1 233 ? -4.002 13.696 -15.925 1.00 93.81 233 GLN A C 1
ATOM 1902 O O . GLN A 1 233 ? -3.710 14.892 -15.884 1.00 93.81 233 GLN A O 1
ATOM 1907 N N . SER A 1 234 ? -3.273 12.765 -15.302 1.00 93.25 234 SER A N 1
ATOM 1908 C CA . SER A 1 234 ? -2.117 13.107 -14.470 1.00 93.25 234 SER A CA 1
ATOM 1909 C C . SER A 1 234 ? -0.930 13.629 -15.288 1.00 93.25 234 SER A C 1
ATOM 1911 O O . SER A 1 234 ? -0.253 14.563 -14.849 1.00 93.25 234 SER A O 1
ATOM 1913 N N . LEU A 1 235 ? -0.720 13.108 -16.504 1.00 91.25 235 LEU A N 1
ATOM 1914 C CA . LEU A 1 235 ? 0.333 13.554 -17.426 1.00 91.25 235 LEU A CA 1
ATOM 1915 C C . LEU A 1 235 ? 0.153 15.012 -17.864 1.00 91.25 235 LEU A C 1
ATOM 1917 O O . LEU A 1 235 ? 1.128 15.767 -17.900 1.00 91.25 235 LEU A O 1
ATOM 1921 N N . ASN A 1 236 ? -1.086 15.437 -18.128 1.00 85.25 236 ASN A N 1
ATOM 1922 C CA . ASN A 1 236 ? -1.390 16.822 -18.509 1.00 85.25 236 ASN A CA 1
ATOM 1923 C C . ASN A 1 236 ? -0.985 17.840 -17.429 1.00 85.25 236 ASN A C 1
ATOM 1925 O O . ASN A 1 236 ? -0.704 18.997 -17.739 1.00 85.25 236 ASN A O 1
ATOM 1929 N N . ASN A 1 237 ? -0.902 17.402 -16.171 1.00 77.50 237 ASN A N 1
ATOM 1930 C CA . ASN A 1 237 ? -0.553 18.245 -15.034 1.00 77.50 237 ASN A CA 1
ATOM 1931 C C . ASN A 1 237 ? 0.963 18.283 -14.731 1.00 77.50 237 ASN A C 1
ATOM 1933 O O . ASN A 1 237 ? 1.381 19.089 -13.902 1.00 77.50 237 ASN A O 1
ATOM 1937 N N . ASN A 1 238 ? 1.799 17.450 -15.378 1.00 67.94 238 ASN A N 1
ATOM 1938 C CA . ASN A 1 238 ? 3.202 17.217 -14.980 1.00 67.94 238 ASN A CA 1
ATOM 1939 C C . ASN A 1 238 ? 4.203 17.135 -16.156 1.00 67.94 238 ASN A C 1
ATOM 1941 O O . ASN A 1 238 ? 4.900 16.142 -16.354 1.00 67.94 238 ASN A O 1
ATOM 1945 N N . SER A 1 239 ? 4.376 18.220 -16.910 1.00 58.62 239 SER A N 1
ATOM 1946 C CA . SER A 1 239 ? 5.150 18.228 -18.169 1.00 58.62 239 SER A CA 1
ATOM 1947 C C . SER A 1 239 ? 6.688 18.086 -18.077 1.00 58.62 239 SER A C 1
ATOM 1949 O O . SER A 1 239 ? 7.364 18.293 -19.084 1.00 58.62 239 SER A O 1
ATOM 1951 N N . LYS A 1 240 ? 7.292 17.768 -16.917 1.00 72.12 240 LYS A N 1
ATOM 1952 C CA . LYS A 1 240 ? 8.767 17.833 -16.738 1.00 72.12 240 LYS A CA 1
ATOM 1953 C C . LYS A 1 240 ? 9.421 16.676 -15.967 1.00 72.12 240 LYS A C 1
ATOM 1955 O O . LYS A 1 240 ? 10.478 16.876 -15.371 1.00 72.12 240 LYS A O 1
ATOM 1960 N N . LYS A 1 241 ? 8.835 15.478 -15.954 1.00 82.31 241 LYS A N 1
ATOM 1961 C CA . LYS A 1 241 ? 9.471 14.303 -15.329 1.00 82.31 241 LYS A CA 1
ATOM 1962 C C . LYS A 1 241 ? 10.242 13.467 -16.356 1.00 82.31 241 LYS A C 1
ATOM 1964 O O . LYS A 1 241 ? 9.793 13.311 -17.488 1.00 82.31 241 LYS A O 1
ATOM 1969 N N . ASN A 1 242 ? 11.377 12.896 -15.941 1.00 85.62 242 ASN A N 1
ATOM 1970 C CA . ASN A 1 242 ? 12.120 11.916 -16.751 1.00 85.62 242 ASN A CA 1
ATOM 1971 C C . ASN A 1 242 ? 11.322 10.617 -16.928 1.00 85.62 242 ASN A C 1
ATOM 1973 O O . ASN A 1 242 ? 11.350 10.008 -17.997 1.00 85.62 242 ASN A O 1
ATOM 1977 N N . TYR A 1 243 ? 10.598 10.229 -15.877 1.00 91.25 243 TYR A N 1
ATOM 1978 C CA . TYR A 1 243 ? 9.783 9.025 -15.810 1.00 91.25 243 TYR A CA 1
ATOM 1979 C C . TYR A 1 243 ? 8.387 9.371 -15.296 1.00 91.25 243 TYR A C 1
ATOM 1981 O O . TYR A 1 243 ? 8.233 10.223 -14.422 1.00 91.25 243 TYR A O 1
ATOM 1989 N N . ASN A 1 244 ? 7.384 8.684 -15.826 1.00 92.62 244 ASN A N 1
ATOM 1990 C CA . ASN A 1 244 ? 6.018 8.692 -15.329 1.00 92.62 244 ASN A CA 1
ATOM 1991 C C . ASN A 1 244 ? 5.720 7.298 -14.779 1.00 92.62 244 ASN A C 1
ATOM 1993 O O . ASN A 1 244 ? 5.859 6.305 -15.495 1.00 92.62 244 ASN A O 1
ATOM 1997 N N . TYR A 1 245 ? 5.338 7.225 -13.508 1.00 94.38 245 TYR A N 1
ATOM 1998 C CA . TYR A 1 245 ? 5.078 5.961 -12.828 1.00 94.38 245 TYR A CA 1
ATOM 1999 C C . TYR A 1 245 ? 3.598 5.641 -12.935 1.00 94.38 245 TYR A C 1
ATOM 2001 O O . TYR A 1 245 ? 2.780 6.184 -12.192 1.00 94.38 245 TYR A O 1
ATOM 2009 N N . TYR A 1 246 ? 3.237 4.770 -13.874 1.00 97.12 246 TYR A N 1
ATOM 2010 C CA . TYR A 1 246 ? 1.859 4.340 -14.009 1.00 97.12 246 TYR A CA 1
ATOM 2011 C C . TYR A 1 246 ? 1.555 3.213 -13.017 1.00 97.12 246 TYR A C 1
ATOM 2013 O O . TYR A 1 246 ? 1.610 2.032 -13.352 1.00 97.12 246 TYR A O 1
ATOM 2021 N N . SER A 1 247 ? 1.272 3.591 -11.767 1.00 97.31 247 SER A N 1
ATOM 2022 C CA . SER A 1 247 ? 0.994 2.663 -10.663 1.00 97.31 247 SER A CA 1
ATOM 2023 C C . SER A 1 247 ? -0.433 2.114 -10.709 1.00 97.31 247 SER A C 1
ATOM 2025 O O . SER A 1 247 ? -1.260 2.381 -9.840 1.00 97.31 247 SER A O 1
ATOM 2027 N N . TYR A 1 248 ? -0.746 1.345 -11.752 1.00 98.44 248 TYR A N 1
ATOM 2028 C CA . TYR A 1 248 ? -2.056 0.710 -11.906 1.00 98.44 248 TYR A CA 1
ATOM 2029 C C . TYR A 1 248 ? -2.381 -0.248 -10.745 1.00 98.44 248 TYR A C 1
ATOM 2031 O O . TYR A 1 248 ? -3.540 -0.326 -10.344 1.00 98.44 248 TYR A O 1
ATOM 2039 N N . GLY A 1 249 ? -1.378 -0.915 -10.156 1.00 98.38 249 GLY A N 1
ATOM 2040 C CA . GLY A 1 249 ? -1.550 -1.748 -8.964 1.00 98.38 249 GLY A CA 1
ATOM 2041 C C . GLY A 1 249 ? -1.910 -0.922 -7.728 1.00 98.38 249 GLY A C 1
ATOM 2042 O O . GLY A 1 249 ? -2.813 -1.288 -6.982 1.00 98.38 249 GLY A O 1
ATOM 2043 N N . GLY A 1 250 ? -1.284 0.244 -7.542 1.00 98.38 250 GLY A N 1
ATOM 2044 C CA . GLY A 1 250 ? -1.649 1.166 -6.467 1.00 98.38 250 GLY A CA 1
ATOM 2045 C C . GLY A 1 250 ? -3.060 1.740 -6.619 1.00 98.38 250 GLY A C 1
ATOM 2046 O O . GLY A 1 250 ? -3.802 1.828 -5.641 1.00 98.38 250 GLY A O 1
ATOM 2047 N N . LEU A 1 251 ? -3.475 2.065 -7.848 1.00 98.69 251 LEU A N 1
ATOM 2048 C CA . LEU A 1 251 ? -4.850 2.488 -8.137 1.00 98.69 251 LEU A CA 1
ATOM 2049 C C . LEU A 1 251 ? -5.862 1.359 -7.894 1.00 98.69 251 LEU A C 1
ATOM 2051 O O . LEU A 1 251 ? -6.911 1.597 -7.299 1.00 98.69 251 LEU A O 1
ATOM 2055 N N . GLN A 1 252 ? -5.531 0.126 -8.288 1.00 98.69 252 GLN A N 1
ATOM 2056 C CA . GLN A 1 252 ? -6.344 -1.055 -7.995 1.00 98.69 252 GLN A CA 1
ATOM 2057 C C . GLN A 1 252 ? -6.491 -1.292 -6.492 1.00 98.69 252 GLN A C 1
ATOM 2059 O O . GLN A 1 252 ? -7.598 -1.560 -6.032 1.00 98.69 252 GLN A O 1
ATOM 2064 N N . ALA A 1 253 ? -5.407 -1.161 -5.726 1.00 98.69 253 ALA A N 1
ATOM 2065 C CA . ALA A 1 253 ? -5.450 -1.295 -4.277 1.00 98.69 253 ALA A CA 1
ATOM 2066 C C . ALA A 1 253 ? -6.397 -0.264 -3.645 1.00 98.69 253 ALA A C 1
ATOM 2068 O O . ALA A 1 253 ? -7.243 -0.636 -2.836 1.00 98.69 253 ALA A O 1
ATOM 2069 N N . LEU A 1 254 ? -6.321 1.012 -4.044 1.00 98.56 254 LEU A N 1
ATOM 2070 C CA . LEU A 1 254 ? -7.242 2.036 -3.537 1.00 98.56 254 LEU A CA 1
ATOM 2071 C C . LEU A 1 254 ? -8.697 1.765 -3.916 1.00 98.56 254 LEU A C 1
ATOM 2073 O O . LEU A 1 254 ? -9.573 1.904 -3.067 1.00 98.56 254 LEU A O 1
ATOM 2077 N N . ASP A 1 255 ? -8.963 1.358 -5.155 1.00 98.56 255 ASP A N 1
ATOM 2078 C CA . ASP A 1 255 ? -10.313 0.990 -5.585 1.00 98.56 255 ASP A CA 1
ATOM 2079 C C . ASP A 1 255 ? -10.872 -0.180 -4.758 1.00 98.56 255 ASP A C 1
ATOM 2081 O O . ASP A 1 255 ? -11.979 -0.110 -4.227 1.00 98.56 255 ASP A O 1
ATOM 2085 N N . ASN A 1 256 ? -10.068 -1.222 -4.539 1.00 98.56 256 ASN A N 1
ATOM 2086 C CA . ASN A 1 256 ? -10.425 -2.350 -3.679 1.00 98.56 256 ASN A CA 1
ATOM 2087 C C . ASN A 1 256 ? -10.741 -1.907 -2.239 1.00 98.56 256 ASN A C 1
ATOM 2089 O O . ASN A 1 256 ? -11.744 -2.339 -1.669 1.00 98.56 256 ASN A O 1
ATOM 2093 N N . ILE A 1 257 ? -9.943 -1.001 -1.662 1.00 98.50 257 ILE A N 1
ATOM 2094 C CA . ILE A 1 257 ? -10.196 -0.446 -0.322 1.00 98.50 257 ILE A CA 1
ATOM 2095 C C . ILE A 1 257 ? -11.519 0.318 -0.298 1.00 98.50 257 ILE A C 1
ATOM 2097 O O . ILE A 1 257 ? -12.329 0.104 0.605 1.00 98.50 257 ILE A O 1
ATOM 2101 N N . LEU A 1 258 ? -11.764 1.188 -1.281 1.00 97.94 258 LEU A N 1
ATOM 2102 C CA . LEU A 1 258 ? -12.989 1.987 -1.369 1.00 97.94 258 LEU A CA 1
ATOM 2103 C C . LEU A 1 258 ? -14.243 1.111 -1.494 1.00 97.94 258 LEU A C 1
ATOM 2105 O O . LEU A 1 258 ? -15.261 1.415 -0.863 1.00 97.94 258 LEU A O 1
ATOM 2109 N N . ASN A 1 259 ? -14.145 0.003 -2.233 1.00 97.88 259 ASN A N 1
ATOM 2110 C CA . ASN A 1 259 ? -15.216 -0.980 -2.404 1.00 97.88 259 ASN A CA 1
ATOM 2111 C C . ASN A 1 259 ? -15.511 -1.778 -1.121 1.00 97.88 259 ASN A C 1
ATOM 2113 O O . ASN A 1 259 ? -16.656 -2.151 -0.877 1.00 97.88 259 ASN A O 1
ATOM 2117 N N . CYS A 1 260 ? -14.506 -2.008 -0.272 1.00 98.06 260 CYS A N 1
ATOM 2118 C CA . CYS A 1 260 ? -14.670 -2.657 1.034 1.00 98.06 260 CYS A CA 1
ATOM 2119 C C . CYS A 1 260 ? -15.038 -1.680 2.169 1.00 98.06 260 CYS A C 1
ATOM 2121 O O . CYS A 1 260 ? -15.311 -2.108 3.295 1.00 98.06 260 CYS A O 1
ATOM 2123 N N . SER A 1 261 ? -15.025 -0.375 1.900 1.00 97.94 261 SER A N 1
ATOM 2124 C CA . SER A 1 261 ? -15.206 0.681 2.896 1.00 97.94 261 SER A CA 1
ATOM 2125 C C . SER A 1 261 ? -16.659 1.123 3.037 1.00 97.94 261 SER A C 1
ATOM 2127 O O . SER A 1 261 ? -17.383 1.245 2.048 1.00 97.94 261 SER A O 1
ATOM 2129 N N . ASN A 1 262 ? -17.076 1.454 4.261 1.00 96.00 262 ASN A N 1
ATOM 2130 C CA . ASN A 1 262 ? -18.360 2.126 4.477 1.00 96.00 262 ASN A CA 1
ATOM 2131 C C . ASN A 1 262 ? -18.332 3.565 3.930 1.00 96.00 262 ASN A C 1
ATOM 2133 O O . ASN A 1 262 ? -17.285 4.065 3.520 1.00 96.00 262 ASN A O 1
ATOM 2137 N N . ASP A 1 263 ? -19.479 4.238 3.887 1.00 93.88 263 ASP A N 1
ATOM 2138 C CA . ASP A 1 263 ? -19.591 5.558 3.248 1.00 93.88 263 ASP A CA 1
ATOM 2139 C C . ASP A 1 263 ? -18.846 6.671 3.988 1.00 93.88 263 ASP A C 1
ATOM 2141 O O . ASP A 1 263 ? -18.450 7.656 3.374 1.00 93.88 263 ASP A O 1
ATOM 2145 N N . ASN A 1 264 ? -18.596 6.495 5.285 1.00 93.56 264 ASN A N 1
ATOM 2146 C CA . ASN A 1 264 ? -17.913 7.463 6.142 1.00 93.56 264 ASN A CA 1
ATOM 2147 C C . ASN A 1 264 ? -16.429 7.133 6.346 1.00 93.56 264 ASN A C 1
ATOM 2149 O O . ASN A 1 264 ? -15.807 7.650 7.274 1.00 93.56 264 ASN A O 1
ATOM 2153 N N . ALA A 1 265 ? -15.874 6.249 5.519 1.00 96.06 265 ALA A N 1
ATOM 2154 C CA . ALA A 1 265 ? -14.508 5.798 5.681 1.00 96.06 265 ALA A CA 1
ATOM 2155 C C . ALA A 1 265 ? -13.479 6.849 5.258 1.00 96.06 265 ALA A C 1
ATOM 2157 O O . ALA A 1 265 ? -13.717 7.673 4.365 1.00 96.06 265 ALA A O 1
ATOM 2158 N N . PHE A 1 266 ? -12.290 6.747 5.849 1.00 96.38 266 PHE A N 1
ATOM 2159 C CA . PHE A 1 266 ? -11.117 7.491 5.408 1.00 96.38 266 PHE A CA 1
ATOM 2160 C C . PHE A 1 266 ? -9.905 6.586 5.172 1.00 96.38 266 PHE A C 1
ATOM 2162 O O . PHE A 1 266 ? -9.752 5.534 5.795 1.00 96.38 266 PHE A O 1
ATOM 2169 N N . ILE A 1 267 ? -9.021 7.012 4.273 1.00 97.62 267 ILE A N 1
ATOM 2170 C CA . ILE A 1 267 ? -7.764 6.325 3.964 1.00 97.62 267 ILE A CA 1
ATOM 2171 C C . ILE A 1 267 ? -6.611 7.268 4.279 1.00 97.62 267 ILE A C 1
ATOM 2173 O O . ILE A 1 267 ? -6.613 8.427 3.866 1.00 97.62 267 ILE A O 1
ATOM 2177 N N . PHE A 1 268 ? -5.630 6.756 5.008 1.00 96.12 268 PHE A N 1
ATOM 2178 C CA . PHE A 1 268 ? -4.404 7.436 5.378 1.00 96.12 268 PHE A CA 1
ATOM 2179 C C . PHE A 1 268 ? -3.230 6.785 4.646 1.00 96.12 268 PHE A C 1
ATOM 2181 O O . PHE A 1 268 ? -2.996 5.587 4.785 1.00 96.12 268 PHE A O 1
ATOM 2188 N N . ILE A 1 269 ? -2.456 7.573 3.908 1.00 96.12 269 ILE A N 1
ATOM 2189 C CA . ILE A 1 269 ? -1.330 7.105 3.097 1.00 96.12 269 ILE A CA 1
ATOM 2190 C C . ILE A 1 269 ? -0.067 7.852 3.529 1.00 96.12 269 ILE A C 1
ATOM 2192 O O . ILE A 1 269 ? -0.072 9.083 3.578 1.00 96.12 269 ILE A O 1
ATOM 2196 N N . ALA A 1 270 ? 1.016 7.125 3.804 1.00 94.62 270 ALA A N 1
ATOM 2197 C CA . ALA A 1 270 ? 2.356 7.672 3.999 1.00 94.62 270 ALA A CA 1
ATOM 2198 C C . ALA A 1 270 ? 3.352 6.984 3.059 1.00 94.62 270 ALA A C 1
ATOM 2200 O O . ALA A 1 270 ? 3.588 5.783 3.168 1.00 94.62 270 ALA A O 1
ATOM 2201 N N . GLU A 1 271 ? 3.946 7.749 2.145 1.00 94.69 271 GLU A N 1
ATOM 2202 C CA . GLU A 1 271 ? 4.754 7.213 1.046 1.00 94.69 271 GLU A CA 1
ATOM 2203 C C . GLU A 1 271 ? 6.019 8.029 0.784 1.00 94.69 271 GLU A C 1
ATOM 2205 O O . GLU A 1 271 ? 6.135 9.194 1.174 1.00 94.69 271 GLU A O 1
ATOM 2210 N N . MET A 1 272 ? 6.974 7.421 0.080 1.00 89.19 272 MET A N 1
ATOM 2211 C CA . MET A 1 272 ? 8.171 8.119 -0.384 1.00 89.19 272 MET A CA 1
ATOM 2212 C C . MET A 1 272 ? 7.817 9.121 -1.494 1.00 89.19 272 MET A C 1
ATOM 2214 O O . MET A 1 272 ? 7.174 8.737 -2.469 1.00 89.19 272 MET A O 1
ATOM 2218 N N . PRO A 1 273 ? 8.242 10.391 -1.407 1.00 85.94 273 PRO A N 1
ATOM 221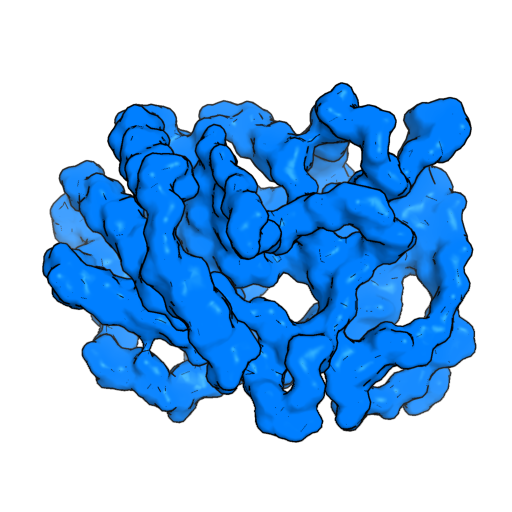9 C CA . PRO A 1 273 ? 7.912 11.408 -2.387 1.00 85.94 273 PRO A CA 1
ATOM 2220 C C . PRO A 1 273 ? 8.595 11.132 -3.717 1.00 85.94 273 PRO A C 1
ATOM 2222 O O . PRO A 1 273 ? 9.581 10.399 -3.812 1.00 85.94 273 PRO A O 1
ATOM 2225 N N . ASP A 1 274 ? 8.102 11.829 -4.734 1.00 78.88 274 ASP A N 1
ATOM 2226 C CA . ASP A 1 274 ? 8.751 11.886 -6.029 1.00 78.88 274 ASP A CA 1
ATOM 2227 C C . ASP A 1 274 ? 10.197 12.406 -5.911 1.00 78.88 274 ASP A C 1
ATOM 2229 O O . ASP A 1 274 ? 10.442 13.550 -5.507 1.00 78.88 274 ASP A O 1
ATOM 2233 N N . ALA A 1 275 ? 11.166 11.565 -6.276 1.00 70.75 275 ALA A N 1
ATOM 2234 C CA . ALA A 1 275 ? 12.565 11.946 -6.360 1.00 70.75 275 ALA A CA 1
ATOM 2235 C C . ALA A 1 275 ? 12.778 12.743 -7.653 1.00 70.75 275 ALA A C 1
ATOM 2237 O O . ALA A 1 275 ? 13.168 12.198 -8.690 1.00 70.75 275 ALA A O 1
ATOM 2238 N N . LYS A 1 276 ? 12.511 14.054 -7.588 1.00 68.19 276 LYS A N 1
ATOM 2239 C CA . LYS A 1 276 ? 12.719 14.973 -8.715 1.00 68.19 276 LYS A CA 1
ATOM 2240 C C . LYS A 1 276 ? 14.133 14.787 -9.275 1.00 68.19 276 LYS A C 1
ATOM 2242 O O . LYS A 1 276 ? 15.114 15.024 -8.576 1.00 68.19 276 LYS A O 1
ATOM 2247 N N . ASN A 1 277 ? 14.219 14.403 -10.548 1.00 66.50 277 ASN A N 1
ATOM 2248 C CA . ASN A 1 277 ? 15.464 14.182 -11.294 1.00 66.50 277 ASN A CA 1
ATOM 2249 C C . ASN A 1 277 ? 16.309 12.972 -10.857 1.00 66.50 277 ASN A C 1
ATOM 2251 O O . ASN A 1 277 ? 17.504 12.946 -11.153 1.00 66.50 277 ASN A O 1
ATOM 2255 N N . SER A 1 278 ? 15.725 11.961 -10.202 1.00 77.12 278 SER A N 1
ATOM 2256 C CA . SER A 1 278 ? 16.428 10.683 -10.047 1.00 77.12 278 SER A CA 1
ATOM 2257 C C . SER A 1 278 ? 16.788 10.123 -11.434 1.00 77.12 278 SER A C 1
ATOM 2259 O O . SER A 1 278 ? 15.909 10.047 -12.300 1.00 77.12 278 SER A O 1
ATOM 2261 N N . PRO A 1 279 ? 18.055 9.738 -11.681 1.00 82.38 279 PRO A N 1
ATOM 2262 C CA . PRO A 1 279 ? 18.433 9.078 -12.927 1.00 82.38 279 PRO A CA 1
ATOM 2263 C C . PRO A 1 279 ? 17.827 7.672 -13.024 1.00 82.38 279 PRO A C 1
ATOM 2265 O O . PRO A 1 279 ? 17.607 7.186 -14.130 1.00 82.38 279 PRO A O 1
ATOM 2268 N N . ASN A 1 280 ? 17.499 7.059 -11.882 1.00 88.94 280 ASN A N 1
ATOM 2269 C CA . ASN A 1 280 ? 16.934 5.717 -11.801 1.00 88.94 280 ASN A CA 1
ATOM 2270 C C . ASN A 1 280 ? 15.423 5.775 -11.518 1.00 88.94 280 ASN A C 1
ATOM 2272 O O . ASN A 1 280 ? 15.009 6.570 -10.664 1.00 88.94 280 ASN A O 1
ATOM 2276 N N . PRO A 1 281 ? 14.611 4.921 -12.168 1.00 91.19 281 PRO A N 1
ATOM 2277 C CA . PRO A 1 281 ? 13.161 4.889 -11.968 1.00 91.19 281 PRO A CA 1
ATOM 2278 C C . PRO A 1 281 ? 12.724 4.251 -10.635 1.00 91.19 281 PRO A C 1
ATOM 2280 O O . PRO A 1 281 ? 11.561 4.342 -10.258 1.00 91.19 281 PRO A O 1
ATOM 2283 N N . TYR A 1 282 ? 13.635 3.619 -9.896 1.00 93.38 282 TYR A N 1
ATOM 2284 C CA . TYR A 1 282 ? 13.354 2.996 -8.602 1.00 93.38 282 TYR A CA 1
ATOM 2285 C C . TYR A 1 282 ? 14.565 3.087 -7.668 1.00 93.38 282 TYR A C 1
ATOM 2287 O O . TYR A 1 282 ? 15.691 3.374 -8.088 1.00 93.38 282 TYR A O 1
ATOM 2295 N N . GLN A 1 283 ? 14.323 2.836 -6.385 1.00 91.69 283 GLN A N 1
ATOM 2296 C CA . GLN A 1 283 ? 15.339 2.662 -5.351 1.00 91.69 283 GLN A CA 1
ATOM 2297 C C . GL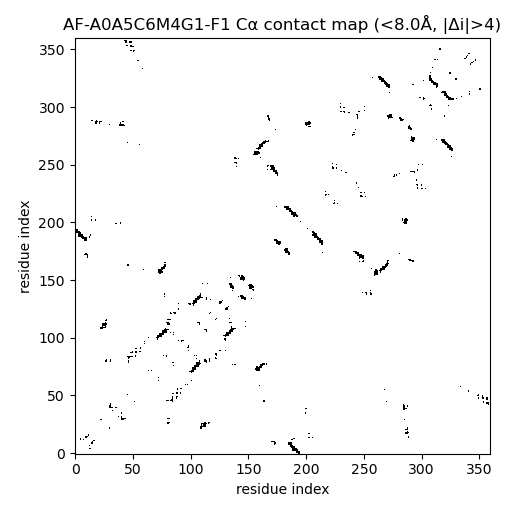N A 1 283 ? 15.365 1.199 -4.913 1.00 91.69 283 GLN A C 1
ATOM 2299 O O . GLN A 1 283 ? 14.334 0.534 -4.941 1.00 91.69 283 GLN A O 1
ATOM 2304 N N . VAL A 1 284 ? 16.537 0.700 -4.522 1.00 90.94 284 VAL A N 1
ATOM 2305 C CA . VAL A 1 284 ? 16.709 -0.683 -4.058 1.00 90.94 284 VAL A CA 1
ATOM 2306 C C . VAL A 1 284 ? 16.991 -0.682 -2.561 1.00 90.94 284 VAL A C 1
ATOM 2308 O O . VAL A 1 284 ? 17.952 -0.043 -2.120 1.00 90.94 284 VAL A O 1
ATOM 2311 N N . TYR A 1 285 ? 16.194 -1.433 -1.805 1.00 89.25 285 TYR A N 1
ATOM 2312 C CA . TYR A 1 285 ? 16.342 -1.622 -0.365 1.00 89.25 285 TYR A CA 1
ATOM 2313 C C . TYR A 1 285 ? 16.427 -3.113 -0.046 1.00 89.25 285 TYR A C 1
ATOM 2315 O O . TYR A 1 285 ? 15.452 -3.848 -0.169 1.00 89.25 285 TYR A O 1
ATOM 2323 N N . GLY A 1 286 ? 17.618 -3.583 0.328 1.00 88.12 286 GLY A N 1
ATOM 2324 C CA . GLY A 1 286 ? 17.881 -5.023 0.390 1.00 88.12 286 GLY A CA 1
ATOM 2325 C C . GLY A 1 286 ? 17.616 -5.676 -0.972 1.00 88.12 286 GLY A C 1
ATOM 2326 O O . GLY A 1 286 ? 18.216 -5.269 -1.970 1.00 88.12 286 GLY A O 1
ATOM 2327 N N . ASN A 1 287 ? 16.672 -6.621 -1.013 1.00 90.00 287 ASN A N 1
ATOM 2328 C CA . ASN A 1 287 ? 16.200 -7.280 -2.234 1.00 90.00 287 ASN A CA 1
ATOM 2329 C C . ASN A 1 287 ? 14.781 -6.867 -2.646 1.00 90.00 287 ASN A C 1
ATOM 2331 O O . ASN A 1 287 ? 14.088 -7.642 -3.297 1.00 90.00 287 ASN A O 1
ATOM 2335 N N . SER A 1 288 ? 14.353 -5.652 -2.306 1.00 92.44 288 SER A N 1
ATOM 2336 C CA . SER A 1 288 ? 13.151 -5.049 -2.880 1.00 92.44 288 SER A CA 1
ATOM 2337 C C . SER A 1 288 ? 13.443 -3.781 -3.667 1.00 92.44 288 SER A C 1
ATOM 2339 O O . SER A 1 288 ? 14.462 -3.109 -3.475 1.00 92.44 288 SER A O 1
ATOM 2341 N N . ILE A 1 289 ? 12.514 -3.455 -4.560 1.00 94.44 289 ILE A N 1
ATOM 2342 C CA . ILE A 1 289 ? 12.438 -2.174 -5.255 1.00 94.44 289 ILE A CA 1
ATOM 2343 C C . ILE A 1 289 ? 11.312 -1.327 -4.667 1.00 94.44 289 ILE A C 1
ATOM 2345 O O . ILE A 1 289 ? 10.254 -1.838 -4.311 1.00 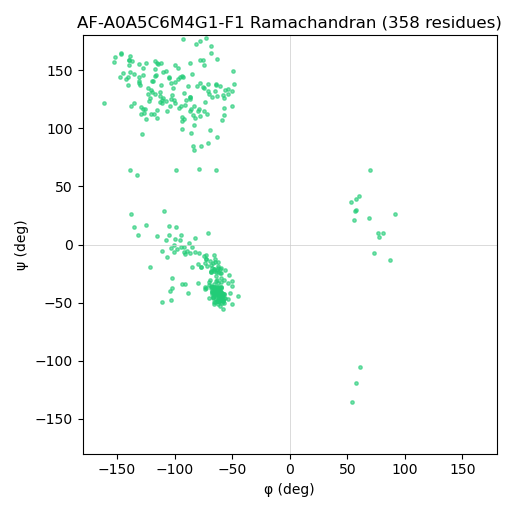94.44 289 ILE A O 1
ATOM 2349 N N . ALA A 1 290 ? 11.537 -0.020 -4.595 1.00 94.25 290 ALA A N 1
ATOM 2350 C CA . ALA A 1 290 ? 10.532 0.963 -4.222 1.00 94.25 290 ALA A CA 1
ATOM 2351 C C . ALA A 1 290 ? 10.527 2.109 -5.230 1.00 94.25 290 ALA A C 1
ATOM 2353 O O . ALA A 1 290 ? 11.580 2.589 -5.667 1.00 94.25 290 ALA A O 1
ATOM 2354 N N . HIS A 1 291 ? 9.333 2.567 -5.576 1.00 94.88 291 HIS A N 1
ATOM 2355 C CA . HIS A 1 291 ? 9.124 3.608 -6.570 1.00 94.88 291 HIS A CA 1
ATOM 2356 C C . HIS A 1 291 ? 8.698 4.921 -5.926 1.00 94.88 291 HIS A C 1
ATOM 2358 O O . HIS A 1 291 ? 8.017 4.919 -4.899 1.00 94.88 291 HIS A O 1
ATOM 2364 N N . PRO A 1 292 ? 9.049 6.065 -6.527 1.00 92.75 292 PRO A N 1
ATOM 2365 C CA . PRO A 1 292 ? 8.555 7.340 -6.042 1.00 92.75 292 PRO A CA 1
ATOM 2366 C C . PRO A 1 292 ? 7.027 7.445 -6.185 1.00 92.75 292 PRO A C 1
ATOM 2368 O O . PRO A 1 292 ? 6.453 7.065 -7.206 1.00 92.75 292 PRO A O 1
ATOM 2371 N N . PHE A 1 293 ? 6.363 7.994 -5.169 1.00 92.94 293 PHE A N 1
ATOM 2372 C CA . PHE A 1 293 ? 4.913 8.165 -5.165 1.00 92.94 293 PHE A CA 1
ATOM 2373 C C . PHE A 1 293 ? 4.478 9.310 -6.089 1.00 92.94 293 PHE A C 1
ATOM 2375 O O . PHE A 1 293 ? 4.763 10.485 -5.827 1.00 92.94 293 PHE A O 1
ATOM 2382 N N . ASP A 1 294 ? 3.740 8.989 -7.157 1.00 92.12 294 ASP A N 1
ATOM 2383 C CA . ASP A 1 294 ? 3.169 10.000 -8.049 1.00 92.12 294 ASP A CA 1
ATOM 2384 C C . ASP A 1 294 ? 1.839 10.540 -7.515 1.00 92.12 294 ASP A C 1
ATOM 2386 O O . ASP A 1 294 ? 0.755 10.117 -7.917 1.00 92.12 294 ASP A O 1
ATOM 2390 N N . TYR A 1 295 ? 1.923 11.532 -6.630 1.00 91.00 295 TYR A N 1
ATOM 2391 C CA . TYR A 1 295 ? 0.742 12.188 -6.065 1.00 91.00 295 TYR A CA 1
ATOM 2392 C C . TYR A 1 295 ? -0.270 12.652 -7.122 1.00 91.00 295 TYR A C 1
ATOM 2394 O O . TYR A 1 295 ? -1.472 12.582 -6.885 1.00 91.00 295 TYR A O 1
ATOM 2402 N N . SER A 1 296 ? 0.180 13.119 -8.291 1.00 91.75 296 SER A N 1
ATOM 2403 C CA . SER A 1 296 ? -0.749 13.630 -9.306 1.00 91.75 296 SER A CA 1
ATOM 2404 C C . SER A 1 296 ? -1.611 12.514 -9.891 1.00 91.75 296 SER A C 1
ATOM 2406 O O . SER A 1 296 ? -2.793 12.739 -10.131 1.00 91.75 296 SER A O 1
ATOM 2408 N N . LEU A 1 297 ? -1.058 11.307 -10.046 1.00 95.31 297 LEU A N 1
ATOM 2409 C CA . LEU A 1 297 ? -1.815 10.126 -10.462 1.00 95.31 297 LEU A CA 1
ATOM 2410 C C . LEU A 1 297 ? -2.905 9.772 -9.442 1.00 95.31 297 LEU A C 1
ATOM 2412 O O . LEU A 1 297 ? -4.073 9.632 -9.802 1.00 95.31 297 LEU A O 1
ATOM 2416 N N . TYR A 1 298 ? -2.533 9.674 -8.165 1.00 96.31 298 TYR A N 1
ATOM 2417 C CA . TYR A 1 298 ? -3.466 9.320 -7.093 1.00 96.31 298 TYR A CA 1
ATOM 2418 C C . TYR A 1 298 ? -4.522 10.398 -6.849 1.00 96.31 298 TYR A C 1
ATOM 2420 O O . TYR A 1 298 ? -5.685 10.079 -6.609 1.00 96.31 298 TYR A O 1
ATOM 2428 N N . LYS A 1 299 ? -4.153 11.675 -6.971 1.00 94.00 299 LYS A N 1
ATOM 2429 C CA . LYS A 1 299 ? -5.099 12.789 -6.913 1.00 94.00 299 LYS A CA 1
ATOM 2430 C C . LYS A 1 299 ? -6.136 12.691 -8.036 1.00 94.00 299 LYS A C 1
ATOM 2432 O O . LYS 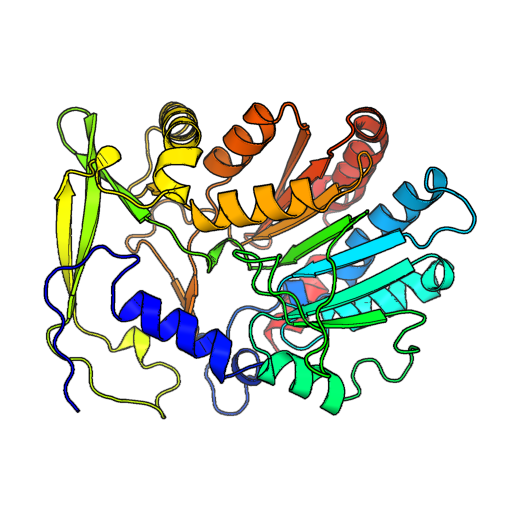A 1 299 ? -7.326 12.743 -7.745 1.00 94.00 299 LYS A O 1
ATOM 2437 N N . SER A 1 300 ? -5.705 12.486 -9.285 1.00 95.56 300 SER A N 1
ATOM 2438 C CA . SER A 1 300 ? -6.628 12.314 -10.415 1.00 95.56 300 SER A CA 1
ATOM 2439 C C . SER A 1 300 ? -7.555 11.109 -10.224 1.00 95.56 300 SER A C 1
ATOM 2441 O O . SER A 1 300 ? -8.738 11.193 -10.544 1.00 95.56 300 SER A O 1
ATOM 2443 N N . PHE A 1 301 ? -7.060 10.010 -9.641 1.00 97.56 301 PHE A N 1
ATOM 2444 C CA . PHE A 1 301 ? -7.909 8.875 -9.273 1.00 97.56 301 PHE A CA 1
ATOM 2445 C C . PHE A 1 301 ? -8.989 9.280 -8.268 1.00 97.56 301 PHE A C 1
ATOM 2447 O O . PHE A 1 301 ? -10.168 9.061 -8.528 1.00 97.56 301 PHE A O 1
ATOM 2454 N N . VAL A 1 302 ? -8.614 9.911 -7.155 1.00 95.94 302 VAL A N 1
ATOM 2455 C CA . VAL A 1 302 ? -9.567 10.321 -6.114 1.00 95.94 302 VAL A CA 1
ATOM 2456 C C . VAL A 1 302 ? -10.618 11.292 -6.658 1.00 95.94 302 VAL A C 1
ATOM 2458 O O . VAL A 1 302 ? -11.812 11.108 -6.416 1.00 95.94 302 VAL A O 1
ATOM 2461 N N . GLU A 1 303 ? -10.198 12.271 -7.459 1.00 94.06 303 GLU A N 1
ATOM 2462 C CA . GLU A 1 303 ? -11.103 13.222 -8.112 1.00 94.06 303 GLU A CA 1
ATOM 2463 C C . GLU A 1 303 ? -12.078 12.516 -9.066 1.00 94.06 303 GLU A C 1
ATOM 2465 O O . GLU A 1 303 ? -13.262 12.849 -9.084 1.00 94.06 303 GLU A O 1
ATOM 2470 N N . SER A 1 304 ? -11.627 11.486 -9.795 1.00 96.06 304 SER A N 1
ATOM 2471 C CA . SER A 1 304 ? -12.498 10.691 -10.676 1.00 96.06 304 SER A CA 1
ATOM 2472 C C . SER A 1 304 ? -13.596 9.922 -9.933 1.00 96.06 304 SER A C 1
ATOM 2474 O O . SER A 1 304 ? -14.630 9.614 -10.522 1.00 96.06 304 SER A O 1
ATOM 2476 N N . GLN A 1 305 ? -13.392 9.639 -8.643 1.00 95.81 305 GLN A N 1
ATOM 2477 C CA . GLN A 1 305 ? -14.379 8.988 -7.781 1.00 95.81 305 GLN A CA 1
ATOM 2478 C C . GLN A 1 305 ? -15.341 9.991 -7.121 1.00 95.81 305 GLN A C 1
ATOM 2480 O O . GLN A 1 305 ? -16.209 9.586 -6.355 1.00 95.81 305 GLN A O 1
ATOM 2485 N N . ASN A 1 306 ? -15.211 11.295 -7.404 1.00 93.56 306 ASN A N 1
ATOM 2486 C CA . ASN A 1 306 ? -15.899 12.381 -6.690 1.00 93.56 306 ASN A CA 1
ATOM 2487 C C . ASN A 1 306 ? -15.615 12.383 -5.176 1.00 93.56 306 ASN A C 1
ATOM 2489 O O . ASN A 1 306 ? -16.439 12.822 -4.373 1.00 93.56 306 ASN A O 1
ATOM 2493 N N . ILE A 1 307 ? -14.439 11.891 -4.791 1.00 93.38 307 ILE A N 1
ATOM 2494 C CA . ILE A 1 307 ? -13.973 11.810 -3.409 1.00 93.38 307 ILE A CA 1
ATOM 2495 C C . ILE A 1 307 ? -13.015 12.979 -3.146 1.00 93.38 307 ILE A C 1
ATOM 2497 O O . ILE A 1 307 ? -12.404 13.531 -4.064 1.00 93.38 307 ILE A O 1
ATOM 2501 N N . LYS A 1 308 ? -12.892 13.400 -1.884 1.00 90.62 308 LYS A N 1
ATOM 2502 C CA . LYS A 1 308 ? -11.960 14.460 -1.481 1.00 90.62 308 LYS A CA 1
ATOM 2503 C C . LYS A 1 308 ? -10.637 13.874 -1.012 1.00 90.62 308 LYS A C 1
ATOM 2505 O O . LYS A 1 308 ? -10.606 12.838 -0.349 1.00 90.62 308 LYS A O 1
ATOM 2510 N N . SER A 1 309 ? -9.546 14.584 -1.291 1.00 91.06 309 SER A N 1
ATOM 2511 C CA . SER A 1 309 ? -8.248 14.287 -0.690 1.00 91.06 309 SER A CA 1
ATOM 2512 C C . SER A 1 309 ? -7.523 15.526 -0.202 1.00 91.06 309 SER A C 1
ATOM 2514 O O . SER A 1 309 ? -7.570 16.575 -0.845 1.00 91.06 309 SER A O 1
ATOM 2516 N N . VAL A 1 310 ? -6.775 15.354 0.881 1.00 88.88 310 VAL A N 1
ATOM 2517 C CA . VAL A 1 310 ? -5.851 16.343 1.440 1.00 88.88 310 VAL A CA 1
ATOM 2518 C C . VAL A 1 310 ? -4.446 15.764 1.378 1.00 88.88 310 VAL A C 1
ATOM 2520 O O . VAL A 1 310 ? -4.252 14.560 1.536 1.00 88.88 310 VAL A O 1
ATOM 2523 N N . PHE A 1 311 ? -3.459 16.612 1.132 1.00 86.12 311 PHE A N 1
ATOM 2524 C CA . PHE A 1 311 ? -2.084 16.191 0.914 1.00 86.12 311 PHE A CA 1
ATOM 2525 C C . PHE A 1 311 ? -1.107 17.151 1.578 1.00 86.12 311 PHE A C 1
ATOM 2527 O O . PHE A 1 311 ? -1.314 18.364 1.565 1.00 86.12 311 PHE A O 1
ATOM 2534 N N . SER A 1 312 ? -0.018 16.601 2.109 1.00 84.06 312 SER A N 1
ATOM 2535 C CA . SER A 1 312 ? 1.148 17.362 2.551 1.00 84.06 312 SER A CA 1
ATOM 2536 C C . SER A 1 312 ? 2.433 16.646 2.155 1.00 84.06 312 SER A C 1
ATOM 2538 O O . SER A 1 312 ? 2.495 15.414 2.125 1.00 84.06 312 SER A O 1
ATOM 2540 N N . ILE A 1 313 ? 3.466 17.441 1.884 1.00 80.94 313 ILE A N 1
ATOM 2541 C CA . ILE A 1 313 ? 4.846 16.978 1.770 1.00 80.94 313 ILE A CA 1
ATOM 2542 C C . ILE A 1 313 ? 5.577 17.465 3.010 1.00 80.94 313 ILE A C 1
ATOM 2544 O O . ILE A 1 313 ? 5.624 18.666 3.280 1.00 80.94 313 ILE A O 1
ATOM 2548 N N . ASP A 1 314 ? 6.169 16.535 3.743 1.00 74.88 314 ASP A N 1
ATOM 2549 C CA . ASP A 1 314 ? 7.048 16.863 4.852 1.00 74.88 314 ASP A CA 1
ATOM 2550 C C . ASP A 1 314 ? 8.425 17.269 4.297 1.00 74.88 314 ASP A C 1
ATOM 2552 O O . ASP A 1 314 ? 9.104 16.499 3.614 1.00 74.88 314 ASP A O 1
ATOM 2556 N N . ASN A 1 315 ? 8.815 18.523 4.536 1.00 68.50 315 ASN A N 1
ATOM 2557 C CA . ASN A 1 315 ? 10.076 19.073 4.032 1.00 68.50 315 ASN A CA 1
ATOM 2558 C C . ASN A 1 315 ? 11.297 18.599 4.839 1.00 68.50 315 ASN A C 1
ATOM 2560 O O . ASN A 1 315 ? 12.422 18.710 4.352 1.00 68.50 315 ASN A O 1
ATOM 2564 N N . TYR A 1 316 ? 11.104 18.109 6.069 1.00 65.56 316 TYR A N 1
ATOM 2565 C CA . TYR A 1 316 ? 12.201 17.695 6.951 1.00 65.56 316 TYR A CA 1
ATOM 2566 C C . TYR A 1 316 ? 12.550 16.227 6.790 1.00 65.56 316 TYR A C 1
ATOM 2568 O O . TYR A 1 316 ? 13.716 15.843 6.910 1.00 65.56 316 TYR A O 1
ATOM 2576 N N . TYR A 1 317 ? 11.540 15.414 6.516 1.00 67.56 317 TYR A N 1
ATOM 2577 C CA . TYR A 1 317 ? 11.715 14.025 6.163 1.00 67.56 317 TYR A CA 1
ATOM 2578 C C . TYR A 1 317 ? 10.912 13.794 4.889 1.00 67.56 317 TYR A C 1
ATOM 2580 O O . TYR A 1 317 ? 9.695 13.914 4.961 1.00 67.56 317 TYR A O 1
ATOM 2588 N N . PRO A 1 318 ? 11.558 13.529 3.737 1.00 74.06 318 PRO A N 1
ATOM 2589 C CA . PRO A 1 318 ? 10.894 13.496 2.443 1.00 74.06 318 PRO A CA 1
ATOM 2590 C C . PRO A 1 318 ? 9.860 12.369 2.458 1.00 74.06 318 PRO A C 1
ATOM 2592 O O . PRO A 1 318 ? 10.177 11.215 2.189 1.00 74.06 318 PRO A O 1
ATOM 2595 N N . LEU A 1 319 ? 8.629 12.723 2.812 1.00 84.69 319 LEU A N 1
ATOM 2596 C CA . LEU A 1 319 ? 7.463 11.864 2.913 1.00 84.69 319 LEU A CA 1
ATOM 2597 C C . LEU A 1 319 ? 6.266 12.621 2.382 1.00 84.69 319 LEU A C 1
ATOM 2599 O O . LEU A 1 319 ? 6.039 13.790 2.702 1.00 84.69 319 LEU A O 1
ATOM 2603 N N . VAL A 1 320 ? 5.474 11.907 1.605 1.00 87.44 320 VAL A N 1
ATOM 2604 C CA . VAL A 1 320 ? 4.135 12.318 1.229 1.00 87.44 320 VAL A CA 1
ATOM 2605 C C . VAL A 1 320 ? 3.167 11.742 2.241 1.00 87.44 320 VAL A C 1
ATOM 2607 O O . VAL A 1 320 ? 3.195 10.543 2.511 1.00 87.44 320 VAL A O 1
ATOM 2610 N N . ARG A 1 321 ? 2.281 12.590 2.760 1.00 90.44 321 ARG A N 1
ATOM 2611 C CA . ARG A 1 321 ? 1.084 12.154 3.474 1.00 90.44 321 ARG A CA 1
ATOM 2612 C C . ARG A 1 321 ? -0.139 12.533 2.653 1.00 90.44 321 ARG A C 1
ATOM 2614 O O . ARG A 1 321 ? -0.277 13.690 2.254 1.00 90.44 321 ARG A O 1
ATOM 2621 N N . MET A 1 322 ? -1.015 11.570 2.405 1.00 91.56 322 MET A N 1
ATOM 2622 C CA . MET A 1 322 ? -2.267 11.778 1.684 1.00 91.56 322 MET A CA 1
ATOM 2623 C C . MET A 1 322 ? -3.427 11.184 2.475 1.00 91.56 322 MET A C 1
ATOM 2625 O O . MET A 1 322 ? -3.336 10.087 3.018 1.00 91.56 322 MET A O 1
ATOM 2629 N N . TYR A 1 323 ? -4.519 11.934 2.528 1.00 91.56 323 TYR A N 1
ATOM 2630 C CA . TYR A 1 323 ? -5.750 11.582 3.218 1.00 91.56 323 TYR A CA 1
ATOM 2631 C C . TYR A 1 323 ? -6.849 11.573 2.188 1.00 91.56 323 TYR A C 1
ATOM 2633 O O . TYR A 1 323 ? -6.951 12.514 1.404 1.00 91.56 323 TYR A O 1
ATOM 2641 N N . ILE A 1 324 ? -7.667 10.535 2.201 1.00 92.56 324 ILE A N 1
ATOM 2642 C CA . ILE A 1 324 ? -8.806 10.384 1.304 1.00 92.56 324 ILE A CA 1
ATOM 2643 C C . ILE A 1 324 ? -10.047 10.261 2.179 1.00 92.56 324 ILE A C 1
ATOM 2645 O O . ILE A 1 324 ? -10.083 9.416 3.071 1.00 92.56 324 ILE A O 1
ATOM 2649 N N . LEU A 1 325 ? -11.044 11.108 1.936 1.00 92.00 325 LEU A N 1
ATOM 2650 C CA . LEU A 1 325 ? -12.293 11.162 2.695 1.00 92.00 325 LEU A CA 1
ATOM 2651 C C . LEU A 1 325 ? -13.449 10.783 1.775 1.00 92.00 325 LEU A C 1
ATOM 2653 O O . LEU A 1 325 ? -13.811 11.573 0.900 1.00 92.00 325 LEU A O 1
ATOM 2657 N N . LYS A 1 326 ? -14.037 9.595 1.974 1.00 92.12 326 LYS A N 1
ATOM 2658 C CA . LYS A 1 326 ? -15.151 9.115 1.141 1.00 92.12 326 LYS A CA 1
ATOM 2659 C C . LYS A 1 326 ? -16.410 9.973 1.316 1.00 92.12 326 LYS A C 1
ATOM 2661 O O . LYS A 1 326 ? -17.106 10.218 0.336 1.00 92.12 326 LYS A O 1
ATOM 2666 N N . ASN A 1 327 ? -16.645 10.503 2.522 1.00 87.31 327 ASN A N 1
ATOM 2667 C CA . ASN A 1 327 ? -17.712 11.466 2.795 1.00 87.31 327 ASN A CA 1
ATOM 2668 C C . ASN A 1 327 ? -17.159 12.895 3.009 1.00 87.31 327 ASN A C 1
ATOM 2670 O O . ASN A 1 327 ? -16.498 13.145 4.023 1.00 87.31 327 ASN A O 1
ATOM 2674 N N . PRO A 1 328 ? -17.485 13.863 2.128 1.00 74.00 328 PRO A N 1
ATOM 2675 C CA . PRO A 1 328 ? -17.070 15.262 2.265 1.00 74.00 328 PRO A CA 1
ATOM 2676 C C . PRO A 1 328 ? -17.596 15.972 3.520 1.00 74.00 328 PRO A C 1
ATOM 2678 O O . PRO A 1 328 ? -17.021 16.965 3.944 1.00 74.00 328 PRO A O 1
ATOM 2681 N N . LEU A 1 329 ? -18.663 15.485 4.164 1.00 72.50 329 LEU A N 1
ATOM 2682 C CA . LEU A 1 329 ? -19.229 16.137 5.357 1.00 72.50 329 LEU A CA 1
ATOM 2683 C C . LEU A 1 329 ? -18.277 16.143 6.566 1.00 72.50 329 LEU A C 1
ATOM 2685 O O . LEU A 1 329 ? -18.521 16.851 7.540 1.00 72.50 329 LEU A O 1
ATOM 2689 N N . GLN A 1 330 ? -17.195 15.367 6.515 1.00 72.19 330 GLN A N 1
ATOM 2690 C CA . GLN A 1 330 ? -16.161 15.332 7.550 1.00 72.19 330 GLN A CA 1
ATOM 2691 C C . GLN A 1 330 ? -14.969 16.265 7.244 1.00 72.19 330 GLN A C 1
ATOM 2693 O O . GLN A 1 330 ? -14.055 16.379 8.060 1.00 72.19 330 GLN A O 1
ATOM 2698 N N . GLU A 1 331 ? -14.976 16.950 6.096 1.00 76.44 331 GLU A N 1
ATOM 2699 C CA . GLU A 1 331 ? -13.826 17.652 5.511 1.00 76.44 331 GLU A CA 1
ATOM 2700 C C . GLU A 1 331 ? -13.216 18.716 6.436 1.00 76.44 331 GLU A C 1
ATOM 2702 O O . GLU A 1 331 ? -12.038 18.612 6.778 1.00 76.44 331 GLU A O 1
ATOM 2707 N N . ASP A 1 332 ? -13.999 19.687 6.912 1.00 78.75 332 ASP A N 1
ATOM 2708 C CA . ASP A 1 332 ? -13.461 20.840 7.652 1.00 78.75 332 ASP A CA 1
ATOM 2709 C C . ASP A 1 332 ? -12.722 20.433 8.930 1.00 78.75 332 ASP A C 1
ATOM 2711 O O . ASP A 1 332 ? -11.627 20.919 9.226 1.00 78.75 332 ASP A O 1
ATOM 2715 N N . ARG A 1 333 ? -13.296 19.506 9.704 1.00 77.75 333 ARG A N 1
ATOM 2716 C CA . ARG A 1 333 ? -12.679 19.033 10.949 1.00 77.75 333 ARG A CA 1
ATOM 2717 C C . ARG A 1 333 ? -11.376 18.290 10.669 1.00 77.75 333 ARG A C 1
ATOM 2719 O O . ARG A 1 333 ? -10.383 18.515 11.365 1.00 77.75 333 ARG A O 1
ATOM 2726 N N . PHE A 1 334 ? -11.379 17.427 9.656 1.00 76.69 334 PHE A N 1
ATOM 2727 C CA . PHE A 1 334 ? -10.210 16.646 9.271 1.00 76.69 334 PHE A CA 1
ATOM 2728 C C . PHE A 1 334 ? -9.093 17.523 8.719 1.00 76.69 334 PHE A C 1
ATOM 2730 O O . PHE A 1 334 ? -7.954 17.384 9.161 1.00 76.69 334 PHE A O 1
ATOM 2737 N N . ILE A 1 335 ? -9.414 18.459 7.821 1.00 77.19 335 ILE A N 1
ATOM 2738 C CA . ILE A 1 335 ? -8.459 19.430 7.278 1.00 77.19 335 ILE A CA 1
ATOM 2739 C C . ILE A 1 335 ? -7.852 20.256 8.408 1.00 77.19 335 ILE A C 1
ATOM 2741 O O . ILE A 1 335 ? -6.633 20.374 8.492 1.00 77.19 335 ILE A O 1
ATOM 2745 N N . ASN A 1 336 ? -8.675 20.780 9.319 1.00 80.12 336 ASN A N 1
ATOM 2746 C CA . ASN A 1 336 ? -8.184 21.585 10.435 1.00 80.12 336 ASN A CA 1
ATOM 2747 C C . ASN A 1 336 ? -7.242 20.790 11.347 1.00 80.12 336 ASN A C 1
ATOM 2749 O O . ASN A 1 336 ? -6.189 21.299 11.735 1.00 80.12 336 ASN A O 1
ATOM 2753 N N . ARG A 1 337 ? -7.569 19.529 11.665 1.00 81.00 337 ARG A N 1
ATOM 2754 C CA . ARG A 1 337 ? -6.667 18.660 12.435 1.00 81.00 337 ARG A CA 1
ATOM 2755 C C . ARG A 1 337 ? -5.380 18.375 11.675 1.00 81.00 337 ARG A C 1
ATOM 2757 O O . ARG A 1 337 ? -4.308 18.501 12.259 1.00 81.00 337 ARG A O 1
ATOM 2764 N N . PHE A 1 338 ? -5.485 18.013 10.402 1.00 76.19 338 PHE A N 1
ATOM 2765 C CA . PHE A 1 338 ? -4.340 17.718 9.556 1.00 76.19 338 PHE A CA 1
ATOM 2766 C C . PHE A 1 338 ? -3.378 18.907 9.474 1.00 76.19 338 PHE A C 1
ATOM 2768 O O . PHE A 1 338 ? -2.186 18.763 9.739 1.00 76.19 338 PHE A O 1
ATOM 2775 N N . ASN A 1 339 ? -3.909 20.099 9.212 1.00 75.88 339 ASN A N 1
ATOM 2776 C CA . ASN A 1 339 ? -3.133 21.332 9.166 1.00 75.88 339 ASN A CA 1
ATOM 2777 C C . ASN A 1 339 ? -2.482 21.630 10.523 1.00 75.88 339 ASN A C 1
ATOM 2779 O O . ASN A 1 339 ? -1.286 21.903 10.590 1.00 75.88 339 ASN A O 1
ATOM 2783 N N . LYS A 1 340 ? -3.228 21.502 11.623 1.00 79.25 340 LYS A N 1
ATOM 2784 C CA . LYS A 1 340 ? -2.694 21.730 12.970 1.00 79.25 340 LYS A CA 1
ATOM 2785 C C . LYS A 1 340 ? -1.576 20.753 13.342 1.00 79.25 340 LYS A C 1
ATOM 2787 O O . LYS A 1 340 ? -0.615 21.133 14.006 1.00 79.25 340 LYS A O 1
ATOM 2792 N N . GLU A 1 341 ? -1.720 19.486 12.970 1.00 73.00 341 GLU A N 1
ATOM 2793 C CA . GLU A 1 341 ? -0.780 18.428 13.343 1.00 73.00 341 GLU A CA 1
ATOM 2794 C C . GLU A 1 341 ? 0.478 18.423 12.469 1.00 73.00 341 GLU A C 1
ATOM 2796 O O . GLU A 1 341 ? 1.551 18.132 12.988 1.00 73.00 341 GLU A O 1
ATOM 2801 N N . TYR A 1 342 ? 0.372 18.798 11.189 1.00 67.94 342 TYR A N 1
ATOM 2802 C CA . TYR A 1 342 ? 1.471 18.643 10.229 1.00 67.94 342 TYR A CA 1
ATOM 2803 C C . TYR A 1 342 ? 1.959 19.925 9.553 1.00 67.94 342 TYR A C 1
ATOM 2805 O O . TYR A 1 342 ? 3.062 19.920 9.013 1.00 67.94 342 TYR A O 1
ATOM 2813 N N . LEU A 1 343 ? 1.171 21.002 9.540 1.00 64.69 343 LEU A N 1
ATOM 2814 C CA . LEU A 1 343 ? 1.580 22.283 8.946 1.00 64.69 343 LEU A CA 1
ATOM 2815 C C . LEU A 1 343 ? 1.965 23.313 10.011 1.00 64.69 343 LEU A C 1
ATOM 2817 O O . LEU A 1 343 ? 2.933 24.044 9.832 1.00 64.69 343 LEU A O 1
ATOM 2821 N N . GLU A 1 344 ? 1.221 23.378 11.118 1.00 63.31 344 GLU A N 1
ATOM 2822 C CA . GLU A 1 344 ? 1.453 24.375 12.175 1.00 63.31 344 GLU A CA 1
ATOM 2823 C C . GLU A 1 344 ? 2.467 23.896 13.215 1.00 63.31 344 GLU A C 1
ATOM 2825 O O . GLU A 1 344 ? 3.344 24.647 13.650 1.00 63.31 344 GLU A O 1
ATOM 2830 N N . LYS A 1 345 ? 2.369 22.627 13.617 1.00 57.44 345 LYS A N 1
ATOM 2831 C CA . LYS A 1 345 ? 3.360 21.997 14.478 1.00 57.44 345 LYS A CA 1
ATOM 2832 C C . LYS A 1 345 ? 4.484 21.449 13.608 1.00 57.44 345 LYS A C 1
ATOM 2834 O O . LYS A 1 345 ? 4.422 20.318 13.141 1.00 57.44 345 LYS A O 1
ATOM 2839 N N . ASN A 1 346 ? 5.556 22.225 13.456 1.00 52.19 346 ASN A N 1
ATOM 2840 C CA . ASN A 1 346 ? 6.891 21.684 13.171 1.00 52.19 346 ASN A CA 1
ATOM 2841 C C . ASN A 1 346 ? 7.331 20.822 14.370 1.00 52.19 346 ASN A C 1
ATOM 2843 O O . ASN A 1 346 ? 8.226 21.216 15.118 1.00 52.19 346 ASN A O 1
ATOM 2847 N N . ASP A 1 347 ? 6.626 19.722 14.649 1.00 51.19 347 ASP A N 1
ATOM 2848 C CA . ASP A 1 347 ? 6.785 18.965 15.885 1.00 51.19 347 ASP A CA 1
ATOM 2849 C C . ASP A 1 347 ? 8.160 18.295 15.852 1.00 51.19 347 ASP A C 1
ATOM 2851 O O . ASP A 1 347 ? 8.381 17.256 15.225 1.00 51.19 347 ASP A O 1
ATOM 2855 N N . SER A 1 348 ? 9.117 18.936 16.523 1.00 49.19 348 SER A N 1
ATOM 2856 C CA . SER A 1 348 ? 10.476 18.445 16.707 1.00 49.19 348 SER A CA 1
ATOM 2857 C C . SER A 1 348 ? 10.476 17.027 17.270 1.00 49.19 348 SER A C 1
ATOM 2859 O O . SER A 1 348 ? 11.388 16.272 16.961 1.00 49.19 348 SER A O 1
ATOM 2861 N N . ASN A 1 349 ? 9.432 16.626 18.002 1.00 47.16 349 ASN A N 1
ATOM 2862 C CA . ASN A 1 349 ? 9.271 15.274 18.530 1.00 47.16 349 ASN A CA 1
ATOM 2863 C C . ASN A 1 349 ? 9.013 14.223 17.440 1.00 47.16 349 ASN A C 1
ATOM 2865 O O . ASN A 1 349 ? 9.583 13.144 17.527 1.00 47.16 349 ASN A O 1
ATOM 2869 N N . LEU A 1 350 ? 8.246 14.527 16.381 1.00 52.47 350 LEU A N 1
ATOM 2870 C CA . LEU A 1 350 ? 8.066 13.597 15.255 1.00 52.47 350 LEU A CA 1
ATOM 2871 C C . LEU A 1 350 ? 9.393 13.403 14.509 1.00 52.47 350 LEU A C 1
ATOM 2873 O O . LEU A 1 350 ? 9.753 12.286 14.152 1.00 52.47 350 LEU A O 1
ATOM 2877 N N . ILE A 1 351 ? 10.151 14.487 14.322 1.00 52.16 351 ILE A N 1
ATOM 2878 C CA . ILE A 1 351 ? 11.474 14.456 13.683 1.00 52.16 351 ILE A CA 1
ATOM 2879 C C . ILE A 1 351 ? 12.493 13.712 14.561 1.00 52.16 351 ILE A C 1
ATOM 2881 O O . ILE A 1 351 ? 13.314 12.959 14.038 1.00 52.16 351 ILE A O 1
ATOM 2885 N N . ILE A 1 352 ? 12.456 13.904 15.882 1.00 51.81 352 ILE A N 1
ATOM 2886 C CA . ILE A 1 352 ? 13.318 13.206 16.844 1.00 51.81 352 ILE A CA 1
ATOM 2887 C C . ILE A 1 352 ? 12.976 11.711 16.863 1.00 51.81 352 ILE A C 1
ATOM 2889 O O . ILE A 1 352 ? 13.875 10.897 16.666 1.00 51.81 352 ILE A O 1
ATOM 2893 N N . ASP A 1 353 ? 11.702 11.340 16.985 1.00 53.09 353 ASP A N 1
ATOM 2894 C CA . ASP A 1 353 ? 11.263 9.940 16.991 1.00 53.09 353 ASP A CA 1
ATOM 2895 C C . ASP A 1 353 ? 11.590 9.232 15.667 1.00 53.09 353 ASP A C 1
ATOM 2897 O O . ASP A 1 353 ? 12.092 8.109 15.682 1.00 53.09 353 ASP A O 1
ATOM 2901 N N . LEU A 1 354 ? 11.395 9.895 14.517 1.00 48.28 354 LEU A N 1
ATOM 2902 C CA . LEU A 1 354 ? 11.794 9.352 13.212 1.00 48.28 354 LEU A CA 1
ATOM 2903 C C . LEU A 1 354 ? 13.313 9.192 13.101 1.00 48.28 354 LEU A C 1
ATOM 2905 O O . LEU A 1 354 ? 13.778 8.204 12.541 1.00 48.28 354 LEU A O 1
ATOM 2909 N N . ARG A 1 355 ? 14.102 10.119 13.662 1.00 49.47 355 ARG A N 1
ATOM 2910 C CA . ARG A 1 355 ? 15.562 9.965 13.725 1.00 49.47 355 ARG A CA 1
ATOM 2911 C C . ARG A 1 355 ? 15.949 8.765 14.579 1.00 49.47 355 ARG A C 1
ATOM 2913 O O . ARG A 1 355 ? 16.794 8.004 14.138 1.00 49.47 355 ARG A O 1
ATOM 2920 N N . HIS A 1 356 ? 15.337 8.559 15.744 1.00 47.72 356 HIS A N 1
ATOM 2921 C CA . HIS A 1 356 ? 15.643 7.408 16.600 1.00 47.72 356 HIS A CA 1
ATOM 2922 C C . HIS A 1 356 ? 15.205 6.069 15.985 1.00 47.72 356 HIS A C 1
ATOM 2924 O O . HIS A 1 356 ? 15.944 5.095 16.101 1.00 47.72 356 HIS A O 1
ATOM 2930 N N . ALA A 1 357 ? 14.071 6.031 15.276 1.00 46.31 357 ALA A N 1
ATOM 2931 C CA . ALA A 1 357 ? 13.565 4.831 14.602 1.00 46.31 357 ALA A CA 1
ATOM 2932 C C . ALA A 1 357 ? 14.429 4.360 13.415 1.00 46.31 357 ALA A C 1
ATOM 2934 O O . ALA A 1 357 ? 14.333 3.205 13.027 1.00 46.31 357 ALA A O 1
ATOM 2935 N N . ILE A 1 358 ? 15.270 5.227 12.840 1.00 44.56 358 ILE A N 1
ATOM 2936 C CA . ILE A 1 358 ? 16.194 4.877 11.742 1.00 44.56 358 ILE A CA 1
ATOM 2937 C C . ILE A 1 358 ? 17.458 4.158 12.256 1.00 44.56 358 ILE A C 1
ATOM 2939 O O . ILE A 1 358 ? 18.167 3.527 11.473 1.00 44.56 358 ILE A O 1
ATOM 2943 N N . TRP A 1 359 ? 17.752 4.241 13.560 1.00 31.94 359 TRP A N 1
ATOM 2944 C CA . TRP A 1 359 ? 18.995 3.731 14.160 1.00 31.94 359 TRP A CA 1
ATOM 2945 C C . TRP A 1 359 ? 18.797 2.579 15.159 1.00 31.94 359 TRP A C 1
ATOM 2947 O O . TRP A 1 359 ? 19.763 2.192 15.819 1.00 31.94 359 TRP A O 1
ATOM 2957 N N . GLN A 1 360 ? 17.581 2.043 15.284 1.00 36.22 360 GLN A N 1
ATOM 2958 C CA . GLN A 1 360 ? 17.254 0.847 16.072 1.00 36.22 360 GLN A CA 1
ATOM 2959 C C . GLN A 1 360 ? 16.752 -0.242 15.130 1.00 36.22 360 GLN A C 1
ATOM 2961 O O . GLN A 1 360 ? 17.229 -1.392 15.264 1.00 36.22 360 GLN A O 1
#

Solvent-accessible surface area (backbone atoms only — not comparable to full-atom values): 19336 Å² total; per-residue (Å²): 104,80,46,67,44,68,82,31,49,46,64,74,24,69,72,42,52,47,19,55,48,40,51,42,69,48,28,42,60,47,63,47,57,84,96,49,57,84,68,40,28,41,90,46,37,70,49,58,22,49,61,55,22,37,53,55,36,51,54,51,56,63,52,50,76,81,44,65,85,96,52,67,46,26,33,38,37,48,54,40,55,68,39,48,28,61,37,34,26,53,52,37,25,49,78,69,73,44,39,88,44,28,36,35,36,47,18,18,65,13,58,59,11,47,51,53,31,62,74,63,49,71,57,67,96,54,51,78,83,60,40,30,42,63,34,36,37,46,60,85,46,52,89,72,14,19,33,87,87,66,46,82,41,87,72,58,62,27,39,33,36,40,33,55,65,46,64,35,60,41,54,41,46,52,28,33,76,45,94,85,82,39,54,24,31,41,25,37,25,35,76,50,39,70,73,55,90,85,47,62,47,44,64,80,70,60,47,63,50,80,48,75,43,80,55,58,64,91,79,51,55,71,60,45,54,71,46,43,68,33,50,57,59,23,50,77,75,50,93,82,63,86,63,43,72,46,43,37,40,34,52,45,30,51,50,48,49,58,72,24,31,39,69,78,16,37,39,40,38,40,36,48,41,62,63,84,84,55,92,57,87,56,46,70,30,15,43,32,57,39,31,52,42,55,61,54,41,56,49,41,46,40,53,74,70,76,31,47,72,52,77,49,73,41,87,89,56,77,30,32,39,39,36,38,34,60,38,68,92,54,41,70,65,50,51,53,50,50,42,51,62,67,68,69,37,81,50,62,63,54,56,49,48,39,55,54,48,72,76,108

pLDDT: mean 88.82, std 13.12, range [31.94, 98.81]

InterPro domains:
  IPR029063 S-adenosyl-L-methionine-dependent methyltransferase superfamily [G3DSA:3.40.50.150] (43-277)
  IPR029063 S-adenosyl-L-methionine-dependent methyltransferase superfamily [SSF53335] (60-153)

Radius of gyration: 20.26 Å; Cα contacts (8 Å, |Δi|>4): 659; chains: 1; bounding box: 47×46×57 Å